Protein AF-0000000072077819 (afdb_homodimer)

Nearest PDB structures (foldseek):
  2eby-assembly1_B  TM=8.054E-01  e=1.848E-06  Escherichia coli
  6lb3-assembly2_B  TM=8.430E-01  e=6.074E-05  Pseudomonas aeruginosa PAO1
  6lb3-assembly2_H  TM=8.160E-01  e=5.731E-05  Pseudomonas aeruginosa PAO1
  3trb-assembly1_A  TM=8.064E-01  e=1.634E-04  Coxiella burnetii
  6cf1-assembly1_A  TM=8.122E-01  e=7.004E-04  Proteus vulgaris

Foldseek 3Di:
DPPLPDQADAQLCCCVVVPCVVVVHDLCNVCVVLVHDSVVSVCRNVVVDQADLSNLQVVCVVRVHDNCVNVVRSVSNVVSVVVVCPVVDDDDDPCVVPVVVD/DPPLPPQADAQLCCCVVVPCVVVVHDLCNVCVVLVHHSVVSVCRNVVVDQDDLSRLQVVCVVRVHDNCVNVVRSVSNVVSVVVVCPVVDDDDDPCVVPVVVD

pLDDT: mean 92.92, std 12.77, range [39.44, 98.81]

Sequence (204 aa):
MDTIVAEPTTVGEMLSEEFLKPLNITQAELALVMGVSRKVIGQIVNNSRRLSVAEASQLAVLFQTDEDFWINLQASHDRWESRNIIATHHFKPIQALLGAAGMDTIVAEPTTVGEMLSEEFLKPLNITQAELALVMGVSRKVIGQIVNNSRRLSVAEASQLAVLFQTDEDFWINLQASHDRWESRNIIATHHFKPIQALLGAAG

Organism: Scandinavium goeteborgense (NCBI:txid1851514)

Solvent-accessible surface area (backbone atoms only — not comparable to full-atom values): 11370 Å² total; per-residue (Å²): 127,86,76,73,74,75,80,60,70,44,56,14,53,46,46,43,66,69,43,26,57,76,66,70,50,50,59,58,58,51,12,59,76,70,72,49,52,47,64,57,42,50,31,36,47,66,58,74,45,82,80,47,52,68,55,32,28,49,49,16,44,34,67,68,50,55,70,47,48,56,54,50,36,45,44,52,35,41,41,54,50,18,48,52,49,51,74,71,44,89,77,60,40,42,65,70,67,54,53,65,71,106,128,84,75,71,74,73,81,60,71,44,56,12,53,46,46,43,65,70,43,27,55,76,66,70,50,50,58,57,57,52,11,58,75,70,72,50,52,47,63,58,43,50,31,36,48,65,59,75,45,81,81,47,51,68,56,32,29,48,48,17,42,33,68,67,49,54,68,46,48,54,54,51,36,45,44,52,34,42,42,54,49,17,49,51,49,52,73,71,42,88,77,61,40,42,65,71,66,54,53,66,72,105

Secondary structure (DSSP, 8-state):
-----PPPPPHHHHIIIIIIHHHT--HHHHHHHHTS-HHHHHHHHTTSSPPPHHHHHHHHHHTT--TTHHHHHHHHHHHHHHHHHHHHS----HHHHHGGG-/------PPPPHHHHIIIIIIHHHT--HHHHHHHHTS-HHHHHHHHTTSSPPPHHHHHHHHHHTT--TTHHHHHHHHHHHHHHHHHHHHS----HHHHHGGG-

Structure (mmCIF, N/CA/C/O backbone):
data_AF-0000000072077819-model_v1
#
loop_
_entity.id
_entity.type
_entity.pdbx_description
1 polymer 'Addiction module HigA family antidote'
#
loop_
_atom_site.group_PDB
_atom_site.id
_atom_site.type_symbol
_atom_site.label_atom_id
_atom_site.label_alt_id
_atom_site.label_comp_id
_atom_site.label_asym_id
_atom_site.label_entity_id
_atom_site.label_seq_id
_atom_site.pdbx_PDB_ins_code
_atom_site.Cartn_x
_atom_site.Cartn_y
_atom_site.Cartn_z
_atom_site.occupancy
_atom_site.B_iso_or_equiv
_atom_site.auth_seq_id
_atom_site.auth_comp_id
_atom_site.auth_asym_id
_atom_site.auth_atom_id
_atom_site.pdbx_PDB_model_num
ATOM 1 N N . MET A 1 1 ? 26.156 -4.832 -14.898 1 39.59 1 MET A N 1
ATOM 2 C CA . MET A 1 1 ? 26.25 -3.736 -13.938 1 39.59 1 MET A CA 1
ATOM 3 C C . MET A 1 1 ? 24.969 -3.639 -13.102 1 39.59 1 MET A C 1
ATOM 5 O O . MET A 1 1 ? 23.875 -3.553 -13.648 1 39.59 1 MET A O 1
ATOM 9 N N . ASP A 1 2 ? 24.859 -4.281 -11.977 1 43.31 2 ASP A N 1
ATOM 10 C CA . ASP A 1 2 ? 23.703 -4.477 -11.125 1 43.31 2 ASP A CA 1
ATOM 11 C C . ASP A 1 2 ? 23 -3.148 -10.82 1 43.31 2 ASP A C 1
ATOM 13 O O . ASP A 1 2 ? 23.516 -2.334 -10.055 1 43.31 2 ASP A O 1
ATOM 17 N N . THR A 1 3 ? 22.609 -2.303 -11.766 1 50.59 3 THR A N 1
ATOM 18 C CA . THR A 1 3 ? 22.094 -0.939 -11.68 1 50.59 3 THR A CA 1
ATOM 19 C C . THR A 1 3 ? 21.172 -0.779 -10.477 1 50.59 3 THR A C 1
ATOM 21 O O . THR A 1 3 ? 20.047 -1.27 -10.484 1 50.59 3 THR A O 1
ATOM 24 N N . ILE A 1 4 ? 21.781 -0.914 -9.367 1 58.38 4 ILE A N 1
ATOM 25 C CA . ILE A 1 4 ? 21.016 -0.839 -8.117 1 58.38 4 ILE A CA 1
ATOM 26 C C . ILE A 1 4 ? 20.203 0.45 -8.086 1 58.38 4 ILE A C 1
ATOM 28 O O . ILE A 1 4 ? 20.766 1.549 -8.141 1 58.38 4 ILE A O 1
ATOM 32 N N . VAL A 1 5 ? 18.953 0.416 -8.609 1 76.81 5 VAL A N 1
ATOM 33 C CA . VAL A 1 5 ? 18.047 1.545 -8.531 1 76.81 5 VAL A CA 1
ATOM 34 C C . VAL A 1 5 ? 18 2.072 -7.094 1 76.81 5 VAL A C 1
ATOM 36 O O . VAL A 1 5 ? 17.844 1.298 -6.148 1 76.81 5 VAL A O 1
ATOM 39 N N . ALA A 1 6 ? 18.484 3.309 -6.945 1 91.69 6 ALA A N 1
ATOM 40 C CA . ALA A 1 6 ? 18.469 3.98 -5.648 1 91.69 6 ALA A CA 1
ATOM 41 C C . ALA A 1 6 ? 17.109 3.828 -4.965 1 91.69 6 ALA A C 1
ATOM 43 O O . ALA A 1 6 ? 16.078 3.832 -5.629 1 91.69 6 ALA A O 1
ATOM 44 N N . GLU A 1 7 ? 17.172 3.578 -3.744 1 95.62 7 GLU A N 1
ATOM 45 C CA . GLU A 1 7 ? 15.938 3.531 -2.971 1 95.62 7 GLU A CA 1
ATOM 46 C C . GLU A 1 7 ? 15.164 4.84 -3.088 1 95.62 7 GLU A C 1
ATOM 48 O O . GLU A 1 7 ? 15.734 5.922 -2.902 1 95.62 7 GLU A O 1
ATOM 53 N N . PRO A 1 8 ? 13.953 4.781 -3.385 1 96.88 8 PRO A N 1
ATOM 54 C CA . PRO A 1 8 ? 13.164 6.012 -3.471 1 96.88 8 PRO A CA 1
ATOM 55 C C . PRO A 1 8 ? 12.891 6.633 -2.104 1 96.88 8 PRO A C 1
ATOM 57 O O . PRO A 1 8 ? 13.023 5.961 -1.078 1 96.88 8 PRO A O 1
ATOM 60 N N . THR A 1 9 ? 12.562 7.914 -2.129 1 97.31 9 THR A N 1
ATOM 61 C CA . THR A 1 9 ? 12.148 8.602 -0.907 1 97.31 9 THR A CA 1
ATOM 62 C C . THR A 1 9 ? 10.992 7.863 -0.239 1 97.31 9 THR A C 1
ATOM 64 O O . THR A 1 9 ? 10.055 7.434 -0.911 1 97.31 9 THR A O 1
ATOM 67 N N . THR A 1 10 ? 11.109 7.688 1.025 1 97.75 10 THR A N 1
ATOM 68 C CA . THR A 1 10 ? 10.055 7.008 1.772 1 97.75 10 THR A CA 1
ATOM 69 C C . THR A 1 10 ? 9 8 2.248 1 97.75 10 THR A C 1
ATOM 71 O O . THR A 1 10 ? 9.234 9.211 2.24 1 97.75 10 THR A O 1
ATOM 74 N N . VAL A 1 11 ? 7.922 7.535 2.648 1 98.31 11 VAL A N 1
ATOM 75 C CA . VAL A 1 11 ? 6.867 8.344 3.26 1 98.31 11 VAL A CA 1
ATOM 76 C C . VAL A 1 11 ? 7.422 9.07 4.484 1 98.31 11 VAL A C 1
ATOM 78 O O . VAL A 1 11 ? 7.207 10.273 4.645 1 98.31 11 VAL A O 1
ATOM 81 N N . GLY A 1 12 ? 8.117 8.328 5.309 1 98.31 12 GLY A N 1
ATOM 82 C CA . GLY A 1 12 ? 8.664 8.914 6.523 1 98.31 12 GLY A CA 1
ATOM 83 C C . GLY A 1 12 ? 9.578 10.094 6.258 1 98.31 12 GLY A C 1
ATOM 84 O O . GLY A 1 12 ? 9.461 11.141 6.895 1 98.31 12 GLY A O 1
ATOM 85 N N . GLU A 1 13 ? 10.484 9.898 5.375 1 98.12 13 GLU A N 1
ATOM 86 C CA . GLU A 1 13 ? 11.414 10.961 5.004 1 98.12 13 GLU A CA 1
ATOM 87 C C . GLU A 1 13 ? 10.672 12.18 4.461 1 98.12 13 GLU A C 1
ATOM 89 O O . GLU A 1 13 ? 10.953 13.312 4.863 1 98.12 13 GLU A O 1
ATOM 94 N N . MET A 1 14 ? 9.758 11.906 3.582 1 98.69 14 MET A N 1
ATOM 95 C CA . MET A 1 14 ? 8.969 12.977 2.992 1 98.69 14 MET A CA 1
ATOM 96 C C . MET A 1 14 ? 8.203 13.742 4.066 1 98.69 14 MET A C 1
ATOM 98 O O . MET A 1 14 ? 8.273 14.969 4.133 1 98.69 14 MET A O 1
ATOM 102 N N . LEU A 1 15 ? 7.527 13.023 4.855 1 98.69 15 LEU A N 1
ATOM 103 C CA . LEU A 1 15 ? 6.703 13.609 5.91 1 98.69 15 LEU A CA 1
ATOM 104 C C . LEU A 1 15 ? 7.547 14.453 6.855 1 98.69 15 LEU A C 1
ATOM 106 O O . LEU A 1 15 ? 7.211 15.609 7.129 1 98.69 15 LEU A O 1
ATOM 110 N N . SER A 1 16 ? 8.633 13.906 7.316 1 98.5 16 SER A N 1
ATOM 111 C CA . SER A 1 16 ? 9.477 14.57 8.305 1 98.5 16 SER A CA 1
ATOM 112 C C . SER A 1 16 ? 10.203 15.766 7.703 1 98.5 16 SER A C 1
ATOM 114 O O . SER A 1 16 ? 10.102 16.875 8.211 1 98.5 16 SER A O 1
ATOM 116 N N . GLU A 1 17 ? 10.836 15.539 6.562 1 98.69 17 GLU A N 1
ATOM 117 C CA . GLU A 1 17 ? 11.781 16.5 6.02 1 98.69 17 GLU A CA 1
ATOM 118 C C . GLU A 1 17 ? 11.062 17.609 5.238 1 98.69 17 GLU A C 1
ATOM 120 O O . GLU A 1 17 ? 11.5 18.766 5.238 1 98.69 17 GLU A O 1
ATOM 125 N N . GLU A 1 18 ? 9.93 17.312 4.668 1 98.69 18 GLU A N 1
ATOM 126 C CA . GLU A 1 18 ? 9.312 18.281 3.766 1 98.69 18 GLU A CA 1
ATOM 127 C C . GLU A 1 18 ? 8.07 18.906 4.387 1 98.69 18 GLU A C 1
ATOM 129 O O . GLU A 1 18 ? 7.574 19.938 3.908 1 98.69 18 GLU A O 1
ATOM 134 N N . PHE A 1 19 ? 7.629 18.328 5.445 1 98.56 19 PHE A N 1
ATOM 135 C CA . PHE A 1 19 ? 6.391 18.859 5.996 1 98.56 19 PHE A CA 1
ATOM 136 C C . PHE A 1 19 ? 6.551 19.188 7.48 1 98.56 19 PHE A C 1
ATOM 138 O O . PHE A 1 19 ? 6.465 20.344 7.883 1 98.56 19 PHE A O 1
ATOM 145 N N . LEU A 1 20 ? 6.945 18.234 8.281 1 98.38 20 LEU A N 1
ATOM 146 C CA . LEU A 1 20 ? 6.957 18.453 9.727 1 98.38 20 LEU A CA 1
ATOM 147 C C . LEU A 1 20 ? 8.039 19.469 10.109 1 98.38 20 LEU A C 1
ATOM 149 O O . LEU A 1 20 ? 7.75 20.453 10.773 1 98.38 20 LEU A O 1
ATOM 153 N N . LYS A 1 21 ? 9.219 19.266 9.641 1 98.38 21 LYS A N 1
ATOM 154 C CA . LYS A 1 21 ? 10.336 20.125 10.023 1 98.38 21 LYS A CA 1
ATOM 155 C C . LYS A 1 21 ? 10.141 21.547 9.5 1 98.38 21 LYS A C 1
ATOM 157 O O . LYS A 1 21 ? 10.172 22.5 10.273 1 98.38 21 LYS A O 1
ATOM 162 N N . PRO A 1 22 ? 9.844 21.641 8.234 1 97.88 22 PRO A N 1
ATOM 163 C CA . PRO A 1 22 ? 9.68 23.016 7.73 1 97.88 22 PRO A CA 1
ATOM 164 C C . PRO A 1 22 ? 8.531 23.75 8.414 1 97.88 22 PRO A C 1
ATOM 166 O O . PRO A 1 22 ? 8.586 24.984 8.555 1 97.88 22 PRO A O 1
ATOM 169 N N . LEU A 1 23 ? 7.516 23.047 8.883 1 96.56 23 LEU A N 1
ATOM 170 C CA . LEU A 1 23 ? 6.348 23.672 9.492 1 96.56 23 LEU A CA 1
ATOM 171 C C . LEU A 1 23 ? 6.492 23.734 11.008 1 96.56 23 LEU A C 1
ATOM 173 O O . LEU A 1 23 ? 5.594 24.219 11.703 1 96.56 23 LEU A O 1
ATOM 177 N N . ASN A 1 24 ? 7.566 23.141 11.492 1 97.06 24 ASN A N 1
ATOM 178 C CA . ASN A 1 24 ? 7.84 23.094 12.922 1 97.06 24 ASN A CA 1
ATOM 179 C C . ASN A 1 24 ? 6.719 22.391 13.68 1 97.06 24 ASN A C 1
ATOM 181 O O . ASN A 1 24 ? 6.234 22.906 14.695 1 97.06 24 ASN A O 1
ATOM 185 N N . ILE A 1 25 ? 6.254 21.328 13.164 1 97.31 25 ILE A N 1
ATOM 186 C CA . ILE A 1 25 ? 5.242 20.469 13.781 1 97.31 25 ILE A CA 1
ATOM 187 C C . ILE A 1 25 ? 5.914 19.234 14.391 1 97.31 25 ILE A C 1
ATOM 189 O O . ILE A 1 25 ? 6.727 18.578 13.742 1 97.31 25 ILE A O 1
ATOM 193 N N . THR A 1 26 ? 5.574 18.969 15.609 1 97.44 26 THR A N 1
ATOM 194 C CA . THR A 1 26 ? 6.141 17.797 16.266 1 97.44 26 THR A CA 1
ATOM 195 C C . THR A 1 26 ? 5.332 16.547 15.938 1 97.44 26 THR A C 1
ATOM 197 O O . THR A 1 26 ? 4.18 16.641 15.5 1 97.44 26 THR A O 1
ATOM 200 N N . GLN A 1 27 ? 5.957 15.422 16.125 1 98 27 GLN A N 1
ATOM 201 C CA . GLN A 1 27 ? 5.238 14.172 15.922 1 98 27 GLN A CA 1
ATOM 202 C C . GLN A 1 27 ? 4.051 14.055 16.875 1 98 27 GLN A C 1
ATOM 204 O O . GLN A 1 27 ? 3.012 13.5 16.516 1 98 27 GLN A O 1
ATOM 209 N N . ALA A 1 28 ? 4.23 14.602 18.031 1 97.44 28 ALA A N 1
ATOM 210 C CA . ALA A 1 28 ? 3.16 14.602 19.031 1 97.44 28 ALA A CA 1
ATOM 211 C C . ALA A 1 28 ? 1.963 15.414 18.547 1 97.44 28 ALA A C 1
ATOM 213 O O . ALA A 1 28 ? 0.815 14.992 18.703 1 97.44 28 ALA A O 1
ATOM 214 N N . GLU A 1 29 ? 2.184 16.578 18.016 1 97.12 29 GLU A N 1
ATOM 215 C CA . GLU A 1 29 ? 1.125 17.422 17.484 1 97.12 29 GLU A CA 1
ATOM 216 C C . GLU A 1 29 ? 0.386 16.75 16.344 1 97.12 29 GLU A C 1
ATOM 218 O O . GLU A 1 29 ? -0.844 16.781 16.281 1 97.12 29 GLU A O 1
ATOM 223 N N . LEU A 1 30 ? 1.126 16.156 15.461 1 98 30 LEU A N 1
ATOM 224 C CA . LEU A 1 30 ? 0.495 15.445 14.352 1 98 30 LEU A CA 1
ATOM 225 C C . LEU A 1 30 ? -0.361 14.297 14.867 1 98 30 LEU A C 1
ATOM 227 O O . LEU A 1 30 ? -1.47 14.07 14.375 1 98 30 LEU A O 1
ATOM 231 N N . ALA A 1 31 ? 0.172 13.523 15.805 1 98 31 ALA A N 1
ATOM 232 C CA . ALA A 1 31 ? -0.552 12.398 16.406 1 98 31 ALA A CA 1
ATOM 233 C C . ALA A 1 31 ? -1.889 12.859 16.984 1 98 31 ALA A C 1
ATOM 235 O O . ALA A 1 31 ? -2.912 12.195 16.781 1 98 31 ALA A O 1
ATOM 236 N N . LEU A 1 32 ? -1.868 13.945 17.625 1 96.12 32 LEU A N 1
ATOM 237 C CA . LEU A 1 32 ? -3.068 14.516 18.234 1 96.12 32 LEU A CA 1
ATOM 238 C C . LEU A 1 32 ? -4.109 14.844 17.156 1 96.12 32 LEU A C 1
ATOM 240 O O . LEU A 1 32 ? -5.277 14.477 17.297 1 96.12 32 LEU A O 1
ATOM 244 N N . VAL A 1 33 ? -3.662 15.492 16.141 1 95.5 33 VAL A N 1
ATOM 245 C CA . VAL A 1 33 ? -4.555 15.93 15.078 1 95.5 33 VAL A CA 1
ATOM 246 C C . VAL A 1 33 ? -5.141 14.711 14.359 1 95.5 33 VAL A C 1
ATOM 248 O O . VAL A 1 33 ? -6.301 14.727 13.945 1 95.5 33 VAL A O 1
ATOM 251 N N . MET A 1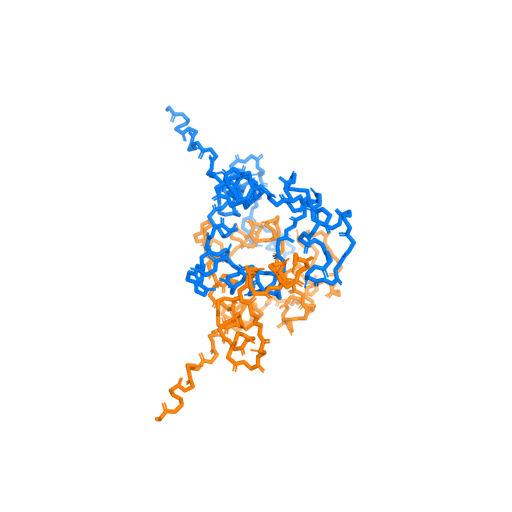 34 ? -4.352 13.672 14.234 1 97 34 MET A N 1
ATOM 252 C CA . MET A 1 34 ? -4.785 12.484 13.492 1 97 34 MET A CA 1
ATOM 253 C C . MET A 1 34 ? -5.543 11.523 14.406 1 97 34 MET A C 1
ATOM 255 O O . MET A 1 34 ? -6.129 10.547 13.93 1 97 34 MET A O 1
ATOM 259 N N . GLY A 1 35 ? -5.488 11.719 15.664 1 96.19 35 GLY A N 1
ATOM 260 C CA . GLY A 1 35 ? -6.207 10.867 16.594 1 96.19 35 GLY A CA 1
ATOM 261 C C . GLY A 1 35 ? -5.543 9.523 16.812 1 96.19 35 GLY A C 1
ATOM 262 O O . GLY A 1 35 ? -6.223 8.5 16.938 1 96.19 35 GLY A O 1
ATOM 263 N N . VAL A 1 36 ? -4.234 9.555 16.734 1 97.19 36 VAL A N 1
ATOM 264 C CA . VAL A 1 36 ? -3.469 8.336 16.953 1 97.19 36 VAL A CA 1
ATOM 265 C C . VAL A 1 36 ? -2.398 8.578 18.016 1 97.19 36 VAL A C 1
ATOM 267 O O . VAL A 1 36 ? -2.203 9.711 18.469 1 97.19 36 VAL A O 1
ATOM 270 N N . SER A 1 37 ? -1.71 7.555 18.391 1 97.81 37 SER A N 1
ATOM 271 C CA . SER A 1 37 ? -0.625 7.691 19.359 1 97.81 37 SER A CA 1
ATOM 272 C C . SER A 1 37 ? 0.641 8.227 18.688 1 97.81 37 SER A C 1
ATOM 274 O O . SER A 1 37 ? 0.839 8.055 17.484 1 97.81 37 SER A O 1
ATOM 276 N N . ARG A 1 38 ? 1.479 8.836 19.484 1 97.38 38 ARG A N 1
ATOM 277 C CA . ARG A 1 38 ? 2.777 9.281 19 1 97.38 38 ARG A CA 1
ATOM 278 C C . ARG A 1 38 ? 3.58 8.109 18.438 1 97.38 38 ARG A C 1
ATOM 280 O O . ARG A 1 38 ? 4.336 8.273 17.484 1 97.38 38 ARG A O 1
ATOM 287 N N . LYS A 1 39 ? 3.367 7.012 18.984 1 97.81 39 LYS A N 1
ATOM 288 C CA . LYS A 1 39 ? 4.059 5.809 18.531 1 97.81 39 LYS A CA 1
ATOM 289 C C . LYS A 1 39 ? 3.744 5.52 17.062 1 97.81 39 LYS A C 1
ATOM 291 O O . LYS A 1 39 ? 4.633 5.148 16.297 1 97.81 39 LYS A O 1
ATOM 296 N N . VAL A 1 40 ? 2.51 5.664 16.719 1 97.31 40 VAL A N 1
ATOM 297 C CA . VAL A 1 40 ? 2.076 5.41 15.344 1 97.31 40 VAL 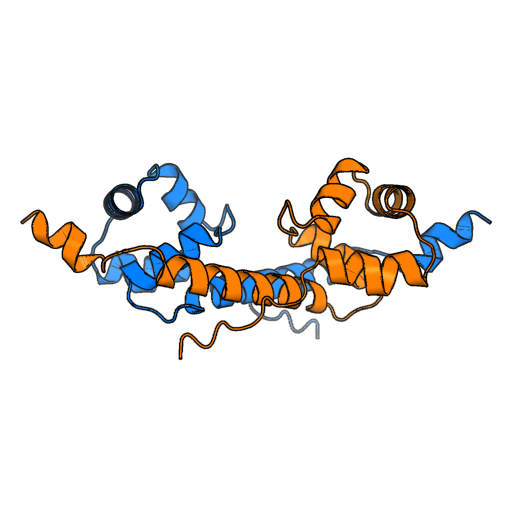A CA 1
ATOM 298 C C . VAL A 1 40 ? 2.785 6.371 14.391 1 97.31 40 VAL A C 1
ATOM 300 O O . VAL A 1 40 ? 3.301 5.953 13.352 1 97.31 40 VAL A O 1
ATOM 303 N N . ILE A 1 41 ? 2.848 7.641 14.727 1 98.06 41 ILE A N 1
ATOM 304 C CA . ILE A 1 41 ? 3.529 8.625 13.898 1 98.06 41 ILE A CA 1
ATOM 305 C C . ILE A 1 41 ? 5.016 8.281 13.812 1 98.06 41 ILE A C 1
ATOM 307 O O . ILE A 1 41 ? 5.621 8.383 12.742 1 98.06 41 ILE A O 1
ATOM 311 N N . GLY A 1 42 ? 5.57 7.938 14.898 1 98.06 42 GLY A N 1
ATOM 312 C CA . GLY A 1 42 ? 6.961 7.5 14.898 1 98.06 42 GLY A CA 1
ATOM 313 C C . GLY A 1 42 ? 7.223 6.348 13.953 1 98.06 42 GLY A C 1
ATOM 314 O O . GLY A 1 42 ? 8.227 6.352 13.227 1 98.06 42 GLY A O 1
ATOM 315 N N . GLN A 1 43 ? 6.352 5.379 13.977 1 98 43 GLN A N 1
ATOM 316 C CA . GLN A 1 43 ? 6.484 4.234 13.086 1 98 43 GLN A CA 1
ATOM 317 C C . GLN A 1 43 ? 6.398 4.664 11.617 1 98 43 GLN A C 1
ATOM 319 O O . GLN A 1 43 ? 7.098 4.113 10.766 1 98 43 GLN A O 1
ATOM 324 N N . ILE A 1 44 ? 5.559 5.59 11.297 1 97.5 44 ILE A N 1
ATOM 325 C CA . ILE A 1 44 ? 5.426 6.105 9.938 1 97.5 44 ILE A CA 1
ATOM 326 C C . ILE A 1 44 ? 6.707 6.836 9.531 1 97.5 44 ILE A C 1
ATOM 328 O O . ILE A 1 44 ? 7.273 6.57 8.469 1 97.5 44 ILE A O 1
ATOM 332 N N . VAL A 1 45 ? 7.199 7.66 10.391 1 97.62 45 VAL A N 1
ATOM 333 C CA . VAL A 1 45 ? 8.359 8.5 10.117 1 97.62 45 VAL A CA 1
ATOM 334 C C . VAL A 1 45 ? 9.602 7.633 9.961 1 97.62 45 VAL A C 1
ATOM 336 O O . VAL A 1 45 ? 10.469 7.922 9.133 1 97.62 45 VAL A O 1
ATOM 339 N N . ASN A 1 46 ? 9.617 6.578 10.672 1 96.75 46 ASN A N 1
ATOM 340 C CA . ASN A 1 46 ? 10.781 5.699 10.602 1 96.75 46 ASN A CA 1
ATOM 341 C C . ASN A 1 46 ? 10.57 4.559 9.617 1 96.75 46 ASN A C 1
ATOM 343 O O . ASN A 1 46 ? 11.398 3.65 9.523 1 96.75 46 ASN A O 1
ATOM 347 N N . ASN A 1 47 ? 9.523 4.543 8.961 1 94.25 47 ASN A N 1
ATOM 348 C CA . ASN A 1 47 ? 9.195 3.607 7.895 1 94.25 47 ASN A CA 1
ATOM 349 C C . ASN A 1 47 ? 9.109 2.174 8.406 1 94.25 47 ASN A C 1
ATOM 351 O O . ASN A 1 47 ? 9.492 1.235 7.707 1 94.25 47 ASN A O 1
ATOM 355 N N . SER A 1 48 ? 8.758 2.027 9.633 1 93.94 48 SER A N 1
ATOM 356 C CA . SER A 1 48 ? 8.664 0.686 10.203 1 93.94 48 SER A CA 1
ATOM 357 C C . SER A 1 48 ? 7.246 0.13 10.062 1 93.94 48 SER A C 1
ATOM 359 O O . SER A 1 48 ? 6.984 -1.011 10.453 1 93.94 48 SER A O 1
ATOM 361 N N . ARG A 1 49 ? 6.367 0.894 9.516 1 90.56 49 ARG A N 1
ATOM 362 C CA . ARG A 1 49 ? 5 0.497 9.211 1 90.56 49 ARG A CA 1
ATOM 363 C C . ARG A 1 49 ? 4.512 1.157 7.922 1 90.56 49 ARG A C 1
ATOM 365 O O . ARG A 1 49 ? 4.848 2.312 7.648 1 90.56 49 ARG A O 1
ATOM 372 N N . ARG A 1 50 ? 3.717 0.405 7.262 1 91.88 50 ARG A N 1
ATOM 373 C CA . ARG A 1 50 ? 3.158 0.96 6.031 1 91.88 50 ARG A CA 1
ATOM 374 C C . ARG A 1 50 ? 2.002 1.908 6.336 1 91.88 50 ARG A C 1
ATOM 376 O O . ARG A 1 50 ? 1.283 1.724 7.32 1 91.88 50 ARG A O 1
ATOM 383 N N . LEU A 1 51 ? 1.836 2.857 5.484 1 95.31 51 LEU A N 1
ATOM 384 C CA . LEU A 1 51 ? 0.735 3.809 5.586 1 95.31 51 LEU A CA 1
ATOM 385 C C . LEU A 1 51 ? -0.59 3.15 5.219 1 95.31 51 LEU A C 1
ATOM 387 O O . LEU A 1 51 ? -0.697 2.5 4.176 1 95.31 51 LEU A O 1
ATOM 391 N N . SER A 1 52 ? -1.584 3.26 6.07 1 95.12 52 SER A N 1
ATOM 392 C CA . SER A 1 52 ? -2.926 2.842 5.676 1 95.12 52 SER A CA 1
ATOM 393 C C . SER A 1 52 ? -3.559 3.846 4.719 1 95.12 52 SER A C 1
ATOM 395 O O . SER A 1 52 ? -3.113 4.992 4.633 1 95.12 52 SER A O 1
ATOM 397 N N . VAL A 1 53 ? -4.594 3.416 4.09 1 96.81 53 VAL A N 1
ATOM 398 C CA . VAL A 1 53 ? -5.285 4.32 3.178 1 96.81 53 VAL A CA 1
ATOM 399 C C . VAL A 1 53 ? -5.902 5.477 3.963 1 96.81 53 VAL A C 1
ATOM 401 O O . VAL A 1 53 ? -5.867 6.625 3.518 1 96.81 53 VAL A O 1
ATOM 404 N N . ALA A 1 54 ? -6.422 5.188 5.105 1 96.56 54 ALA A N 1
ATOM 405 C CA . ALA A 1 54 ? -7.016 6.215 5.957 1 96.56 54 ALA A CA 1
ATOM 406 C C . ALA A 1 54 ? -5.973 7.25 6.375 1 96.56 54 ALA A C 1
ATOM 408 O O . ALA A 1 54 ? -6.234 8.453 6.324 1 96.56 54 ALA A O 1
ATOM 409 N N . GLU A 1 55 ? -4.867 6.77 6.754 1 97.38 55 GLU A N 1
ATOM 410 C CA . GLU A 1 55 ? -3.785 7.668 7.148 1 97.38 55 GLU A CA 1
ATOM 411 C C . GLU A 1 55 ? -3.314 8.516 5.969 1 97.38 55 GLU A C 1
ATOM 413 O O . GLU A 1 55 ? -3.078 9.711 6.113 1 97.38 55 GLU A O 1
ATOM 418 N N . ALA A 1 56 ? -3.184 7.863 4.844 1 98.5 56 ALA A N 1
ATOM 419 C CA . ALA A 1 56 ? -2.766 8.57 3.637 1 98.5 56 ALA A CA 1
ATOM 420 C C . ALA A 1 56 ? -3.76 9.672 3.275 1 98.5 56 ALA A C 1
ATOM 422 O O . ALA A 1 56 ? -3.361 10.781 2.902 1 98.5 56 ALA A O 1
ATOM 423 N N . SER A 1 57 ? -4.988 9.391 3.393 1 98.25 57 SER A N 1
ATOM 424 C CA . SER A 1 57 ? -6.043 10.352 3.086 1 98.25 57 SER A CA 1
ATOM 425 C C . SER A 1 57 ? -6.012 11.531 4.051 1 98.25 57 SER A C 1
ATOM 427 O O . SER A 1 57 ? -6.121 12.688 3.629 1 98.25 57 SER A O 1
ATOM 429 N N . GLN A 1 58 ? -5.801 11.227 5.27 1 98.31 58 GLN A N 1
ATOM 430 C CA . GLN A 1 58 ? -5.73 12.281 6.27 1 98.31 58 GLN A CA 1
ATOM 431 C C . GLN A 1 58 ? -4.531 13.195 6.023 1 98.31 58 GLN A C 1
ATOM 433 O O . GLN A 1 58 ? -4.656 14.414 6.062 1 98.31 58 GLN A O 1
ATOM 438 N N . LEU A 1 59 ? -3.473 12.547 5.754 1 98.69 59 LEU A N 1
ATOM 439 C CA . LEU A 1 59 ? -2.256 13.305 5.508 1 98.69 59 LEU A CA 1
ATOM 440 C C . LEU A 1 59 ? -2.416 14.211 4.293 1 98.69 59 LEU A C 1
ATOM 442 O O . LEU A 1 59 ? -1.91 15.336 4.281 1 98.69 59 LEU A O 1
ATOM 446 N N . ALA A 1 60 ? -3.043 13.695 3.293 1 98.75 60 ALA A N 1
ATOM 447 C CA . ALA A 1 60 ? -3.238 14.484 2.084 1 98.75 60 ALA A CA 1
ATOM 448 C C . ALA A 1 60 ? -3.98 15.781 2.393 1 98.75 60 ALA A C 1
ATOM 450 O O . ALA A 1 60 ? -3.594 16.859 1.918 1 98.75 60 ALA A O 1
ATOM 451 N N . VAL A 1 61 ? -4.941 15.703 3.176 1 98.38 61 VAL A N 1
ATOM 452 C CA . VAL A 1 61 ? -5.734 16.875 3.514 1 98.38 61 VAL A CA 1
ATOM 453 C C . VAL A 1 61 ? -4.961 17.766 4.484 1 98.38 61 VAL A C 1
ATOM 455 O O . VAL A 1 61 ? -4.859 18.984 4.285 1 98.38 61 VAL A O 1
ATOM 458 N N . LEU A 1 62 ? -4.371 17.172 5.512 1 98.19 62 LEU A N 1
ATOM 459 C CA . LEU A 1 62 ? -3.646 17.922 6.531 1 98.19 62 LEU A CA 1
ATOM 460 C C . LEU A 1 62 ? -2.568 18.797 5.895 1 98.19 62 LEU A C 1
ATOM 462 O O . LEU A 1 62 ? -2.389 19.938 6.289 1 98.19 62 LEU A O 1
ATOM 466 N N . PHE A 1 63 ? -1.963 18.25 4.875 1 98.56 63 PHE A N 1
ATOM 467 C CA . PHE A 1 63 ? -0.803 18.938 4.332 1 98.56 63 PHE A CA 1
ATOM 468 C C . PHE A 1 63 ? -1.093 19.453 2.926 1 98.56 63 PHE A C 1
ATOM 470 O O . PHE A 1 63 ? -0.188 19.922 2.23 1 98.56 63 PHE A O 1
ATOM 477 N N . GLN A 1 64 ? -2.309 19.328 2.525 1 97.88 64 GLN A N 1
ATOM 478 C CA . GLN A 1 64 ? -2.844 19.906 1.293 1 97.88 64 GLN A CA 1
ATOM 479 C C . GLN A 1 64 ? -2.061 19.406 0.076 1 97.88 64 GLN A C 1
ATOM 481 O O . GLN A 1 64 ? -1.671 20.219 -0.778 1 97.88 64 GLN A O 1
ATOM 486 N N . THR A 1 65 ? -1.783 18.172 0.062 1 98.5 65 THR A N 1
ATOM 487 C CA . THR A 1 65 ? -1.23 17.531 -1.122 1 98.5 65 THR A CA 1
ATOM 488 C C . THR A 1 65 ? -2.338 16.891 -1.958 1 98.5 65 THR A C 1
ATOM 490 O O . THR A 1 65 ? -3.5 16.875 -1.548 1 98.5 65 THR A O 1
ATOM 493 N N . ASP A 1 66 ? -1.925 16.438 -3.143 1 97.75 66 ASP A N 1
ATOM 494 C CA . ASP A 1 66 ? -2.883 15.711 -3.975 1 97.75 66 ASP A CA 1
ATOM 495 C C . ASP A 1 66 ? -3.41 14.477 -3.254 1 97.75 66 ASP A C 1
ATOM 497 O O . ASP A 1 66 ? -2.68 13.828 -2.498 1 97.75 66 ASP A O 1
ATOM 501 N N . GLU A 1 67 ? -4.637 14.094 -3.598 1 96.94 67 GLU A N 1
ATOM 502 C CA . GLU A 1 67 ? -5.312 12.984 -2.938 1 96.94 67 GLU A CA 1
ATOM 503 C C . GLU A 1 67 ? -4.516 11.688 -3.086 1 96.94 67 GLU A C 1
ATOM 505 O O . GLU A 1 67 ? -4.578 10.812 -2.221 1 96.94 67 GLU A O 1
ATOM 510 N N . ASP A 1 68 ? -3.691 11.641 -4.133 1 98.19 68 ASP A N 1
ATOM 511 C CA . ASP A 1 68 ? -2.977 10.406 -4.438 1 98.19 68 ASP A CA 1
ATOM 512 C C . ASP A 1 68 ? -1.522 10.484 -3.979 1 98.19 68 ASP A C 1
ATOM 514 O O . ASP A 1 68 ? -0.787 9.492 -4.059 1 98.19 68 ASP A O 1
ATOM 518 N N . PHE A 1 69 ? -1.104 11.57 -3.48 1 98.81 69 PHE A N 1
ATOM 519 C CA . PHE A 1 69 ? 0.305 11.867 -3.252 1 98.81 69 PHE A CA 1
ATOM 520 C C . PHE A 1 69 ? 0.946 10.805 -2.365 1 98.81 69 PHE A C 1
ATOM 522 O O . PHE A 1 69 ? 1.918 10.164 -2.766 1 98.81 69 PHE A O 1
ATOM 529 N N . TRP A 1 70 ? 0.39 10.578 -1.204 1 98.81 70 TRP A N 1
ATOM 530 C CA . TRP A 1 70 ? 1.015 9.695 -0.223 1 98.81 70 TRP A CA 1
ATOM 531 C C . TRP A 1 70 ? 0.899 8.234 -0.649 1 98.81 70 TRP A C 1
ATOM 533 O O . TRP A 1 70 ? 1.8 7.434 -0.39 1 98.81 70 TRP A O 1
ATOM 543 N N . ILE A 1 71 ? -0.172 7.902 -1.251 1 98.44 71 ILE A N 1
ATOM 544 C CA . ILE A 1 71 ? -0.342 6.551 -1.774 1 98.44 71 ILE A CA 1
ATOM 545 C C . ILE A 1 71 ? 0.709 6.277 -2.848 1 98.44 71 ILE A C 1
ATOM 547 O O . ILE A 1 71 ? 1.314 5.203 -2.871 1 98.44 71 ILE A O 1
ATOM 551 N N . ASN A 1 72 ? 0.903 7.246 -3.691 1 98.5 72 ASN A N 1
ATOM 552 C CA . ASN A 1 72 ? 1.896 7.086 -4.75 1 98.5 72 ASN A CA 1
ATOM 553 C C . ASN A 1 72 ? 3.307 6.969 -4.18 1 98.5 72 ASN A C 1
ATOM 555 O O . ASN A 1 72 ? 4.125 6.203 -4.691 1 98.5 72 ASN A O 1
ATOM 559 N N . LEU A 1 73 ? 3.512 7.715 -3.213 1 98.38 73 LEU A N 1
ATOM 560 C CA . LEU A 1 73 ? 4.82 7.66 -2.57 1 98.38 73 LEU A CA 1
ATOM 561 C C . LEU A 1 73 ? 5.066 6.289 -1.949 1 98.38 73 LEU A C 1
ATOM 563 O O . LEU A 1 73 ? 6.129 5.699 -2.139 1 98.38 73 LEU A O 1
ATOM 567 N N . GLN A 1 74 ? 4.125 5.789 -1.222 1 98 74 GLN A N 1
ATOM 568 C CA . G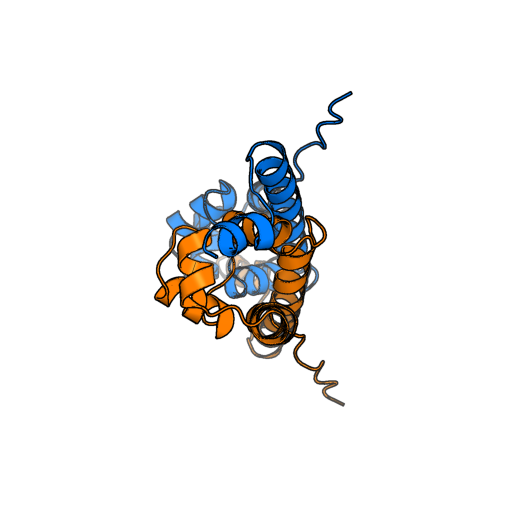LN A 1 74 ? 4.223 4.449 -0.649 1 98 74 GLN A CA 1
ATOM 569 C C . GLN A 1 74 ? 4.383 3.395 -1.739 1 98 74 GLN A C 1
ATOM 571 O O . GLN A 1 74 ? 5.203 2.482 -1.611 1 98 74 GLN A O 1
ATOM 576 N N . ALA A 1 75 ? 3.6 3.557 -2.76 1 97.94 75 ALA A N 1
ATOM 577 C CA . ALA A 1 75 ? 3.646 2.582 -3.848 1 97.94 75 ALA A CA 1
ATOM 578 C C . ALA A 1 75 ? 5.016 2.574 -4.52 1 97.94 75 ALA A C 1
ATOM 580 O O . ALA A 1 75 ? 5.508 1.521 -4.93 1 97.94 75 ALA A O 1
ATOM 581 N N . SER A 1 76 ? 5.566 3.727 -4.688 1 97.81 76 SER A N 1
ATOM 582 C CA . SER A 1 76 ? 6.902 3.814 -5.277 1 97.81 76 SER A CA 1
ATOM 583 C C . SER A 1 76 ? 7.922 3.033 -4.457 1 97.81 76 SER A C 1
ATOM 585 O O . SER A 1 76 ? 8.719 2.273 -5.008 1 97.81 76 SER A O 1
ATOM 587 N N . HIS A 1 77 ? 7.875 3.217 -3.24 1 97.12 77 HIS A N 1
ATOM 588 C CA . HIS A 1 77 ? 8.805 2.504 -2.369 1 97.12 77 HIS A CA 1
ATOM 589 C C . HIS A 1 77 ? 8.516 1.006 -2.369 1 97.12 77 HIS A C 1
ATOM 591 O O . HIS A 1 77 ? 9.445 0.192 -2.377 1 97.12 77 HIS A O 1
ATOM 597 N N . ASP A 1 78 ? 7.227 0.622 -2.355 1 97.38 78 ASP A N 1
ATOM 598 C CA . ASP A 1 78 ? 6.828 -0.783 -2.395 1 97.38 78 ASP A CA 1
ATOM 599 C C . ASP A 1 78 ? 7.348 -1.465 -3.66 1 97.38 78 ASP A C 1
ATOM 601 O O . ASP A 1 78 ? 7.777 -2.619 -3.617 1 97.38 78 ASP A O 1
ATOM 605 N N . ARG A 1 79 ? 7.258 -0.763 -4.75 1 97.69 79 ARG A N 1
ATOM 606 C CA . ARG A 1 79 ? 7.758 -1.33 -6 1 97.69 79 ARG A CA 1
ATOM 607 C C . ARG A 1 79 ? 9.258 -1.585 -5.922 1 97.69 79 ARG A C 1
ATOM 609 O O . ARG A 1 79 ? 9.742 -2.629 -6.367 1 97.69 79 ARG A O 1
ATOM 616 N N . TRP A 1 80 ? 9.953 -0.632 -5.438 1 97.38 80 TRP A N 1
ATOM 617 C CA . TRP A 1 80 ? 11.391 -0.797 -5.246 1 97.38 80 TRP A CA 1
ATOM 618 C C . TRP A 1 80 ? 11.688 -2.008 -4.371 1 97.38 80 TRP A C 1
ATOM 620 O O . TRP A 1 80 ? 12.555 -2.824 -4.703 1 97.38 80 TRP A O 1
ATOM 630 N N . GLU A 1 81 ? 11.016 -2.143 -3.326 1 96.12 81 GLU A N 1
ATOM 631 C CA . GLU A 1 81 ? 11.211 -3.271 -2.42 1 96.12 81 GLU A CA 1
ATOM 632 C C . GLU A 1 81 ? 10.875 -4.594 -3.105 1 96.12 81 GLU A C 1
ATOM 634 O O . GLU A 1 81 ? 11.594 -5.582 -2.947 1 96.12 81 GLU A O 1
ATOM 639 N N . SER A 1 82 ? 9.805 -4.594 -3.797 1 97.12 82 SER A N 1
ATOM 640 C CA . SER A 1 82 ? 9.383 -5.805 -4.5 1 97.12 82 SER A CA 1
ATOM 641 C C . SER A 1 82 ? 10.453 -6.262 -5.488 1 97.12 82 SER A C 1
ATOM 643 O O . SER A 1 82 ? 10.773 -7.449 -5.555 1 97.12 82 SER A O 1
ATOM 645 N N . ARG A 1 83 ? 11.023 -5.352 -6.219 1 96.69 83 ARG A N 1
ATOM 646 C CA . ARG A 1 83 ? 12.062 -5.672 -7.191 1 96.69 83 ARG A CA 1
ATOM 647 C C . ARG A 1 83 ? 13.281 -6.273 -6.504 1 96.69 83 ARG A C 1
ATOM 649 O O . ARG A 1 83 ? 13.898 -7.211 -7.023 1 96.69 83 ARG A O 1
ATOM 656 N N . ASN A 1 84 ? 13.594 -5.754 -5.383 1 96.44 84 ASN A N 1
ATOM 657 C CA . ASN A 1 84 ? 14.711 -6.289 -4.613 1 96.44 84 ASN A CA 1
ATOM 658 C C . ASN A 1 84 ? 14.414 -7.699 -4.105 1 96.44 84 ASN A C 1
ATOM 660 O O . ASN A 1 84 ? 15.281 -8.57 -4.133 1 96.44 84 ASN A O 1
ATOM 664 N N . ILE A 1 85 ? 13.227 -7.902 -3.631 1 96.25 85 ILE A N 1
ATOM 665 C CA . ILE A 1 85 ? 12.82 -9.203 -3.125 1 96.25 85 ILE A CA 1
ATOM 666 C C . ILE A 1 85 ? 12.898 -10.242 -4.246 1 96.25 85 ILE A C 1
ATOM 668 O O . ILE A 1 85 ? 13.438 -11.336 -4.051 1 96.25 85 ILE A O 1
ATOM 672 N N . ILE A 1 86 ? 12.398 -9.891 -5.371 1 96.5 86 ILE A N 1
ATOM 673 C CA . ILE A 1 86 ? 12.375 -10.82 -6.5 1 96.5 86 ILE A CA 1
ATOM 674 C C . ILE A 1 86 ? 13.805 -11.133 -6.938 1 96.5 86 ILE A C 1
ATOM 676 O O . ILE A 1 86 ? 14.125 -12.273 -7.27 1 96.5 86 ILE A O 1
ATOM 680 N N . ALA A 1 87 ? 14.625 -10.172 -6.93 1 94.94 87 ALA A N 1
ATOM 681 C CA . ALA A 1 87 ? 16.016 -10.32 -7.379 1 94.94 87 ALA A CA 1
ATOM 682 C C . ALA A 1 87 ? 16.797 -11.203 -6.422 1 94.94 87 ALA A C 1
ATOM 684 O O . ALA A 1 87 ? 17.781 -11.852 -6.82 1 94.94 87 ALA A O 1
ATOM 685 N N . THR A 1 88 ? 16.375 -11.234 -5.211 1 95.12 88 THR A N 1
ATOM 686 C CA . THR A 1 88 ? 17.219 -11.883 -4.203 1 95.12 88 THR A CA 1
ATOM 687 C C . THR A 1 88 ? 16.625 -13.234 -3.807 1 95.12 88 THR A C 1
ATOM 689 O O . THR A 1 88 ? 17.328 -14.094 -3.277 1 95.12 88 THR A O 1
ATOM 692 N N . HIS A 1 89 ? 15.359 -13.297 -4.012 1 91.56 89 HIS A N 1
ATOM 693 C CA . HIS A 1 89 ? 14.711 -14.547 -3.66 1 91.56 89 HIS A CA 1
ATOM 694 C C . HIS A 1 89 ? 14.555 -15.453 -4.879 1 91.56 89 HIS A C 1
ATOM 696 O O . HIS A 1 89 ? 14.492 -14.969 -6.012 1 91.56 89 HIS A O 1
ATOM 702 N N . HIS A 1 90 ? 14.633 -16.688 -4.746 1 87.5 90 HIS A N 1
ATOM 703 C CA . HIS A 1 90 ? 14.508 -17.656 -5.824 1 87.5 90 HIS A CA 1
ATOM 704 C C . HIS A 1 90 ? 13.117 -18.281 -5.848 1 87.5 90 HIS A C 1
ATOM 706 O O . HIS A 1 90 ? 12.938 -19.438 -5.473 1 87.5 90 HIS A O 1
ATOM 712 N N . PHE A 1 91 ? 12.195 -17.469 -6.234 1 91.5 91 PHE A N 1
ATOM 713 C CA . PHE A 1 91 ? 10.852 -18 -6.43 1 91.5 91 PHE A CA 1
ATOM 714 C C . PHE A 1 91 ? 10.734 -18.703 -7.773 1 91.5 91 PHE A C 1
ATOM 716 O O . PHE A 1 91 ? 11.555 -18.484 -8.664 1 91.5 91 PHE A O 1
ATOM 723 N N . LYS A 1 92 ? 9.789 -19.594 -7.867 1 94.94 92 LYS A N 1
ATOM 724 C CA . LYS A 1 92 ? 9.531 -20.312 -9.109 1 94.94 92 LYS A CA 1
ATOM 725 C C . LYS A 1 92 ? 8.094 -20.125 -9.57 1 94.94 92 LYS A C 1
ATOM 727 O O . LYS A 1 92 ? 7.195 -19.906 -8.75 1 94.94 92 LYS A O 1
ATOM 732 N N . PRO A 1 93 ? 7.91 -20.172 -10.859 1 96.25 93 PRO A N 1
ATOM 733 C CA . PRO A 1 93 ? 6.527 -20.125 -11.344 1 96.25 93 PRO A CA 1
ATOM 734 C C . PRO A 1 93 ? 5.668 -21.266 -10.781 1 96.25 93 PRO A C 1
ATOM 736 O O . PRO A 1 93 ? 6.18 -22.344 -10.477 1 96.25 93 PRO A O 1
ATOM 739 N N . ILE A 1 94 ? 4.445 -20.938 -10.68 1 95.81 94 ILE A N 1
ATOM 740 C CA . ILE A 1 94 ? 3.549 -21.828 -9.953 1 95.81 94 ILE A CA 1
ATOM 741 C C . ILE A 1 94 ? 3.443 -23.156 -10.695 1 95.81 94 ILE A C 1
ATOM 743 O O . ILE A 1 94 ? 3.309 -24.219 -10.07 1 95.81 94 ILE A O 1
ATOM 747 N N . GLN A 1 95 ? 3.547 -23.203 -11.945 1 92 95 GLN A N 1
ATOM 748 C CA . GLN A 1 95 ? 3.467 -24.438 -12.719 1 92 95 GLN A CA 1
ATOM 749 C C . GLN A 1 95 ? 4.613 -25.375 -12.359 1 92 95 GLN A C 1
ATOM 751 O O . GLN A 1 95 ? 4.441 -26.594 -12.352 1 92 95 GLN A O 1
ATOM 756 N N . ALA A 1 96 ? 5.699 -24.828 -12.07 1 92.44 96 ALA A N 1
ATOM 757 C CA . ALA A 1 96 ? 6.859 -25.625 -11.664 1 92.44 96 ALA A CA 1
ATOM 758 C C . ALA A 1 96 ? 6.656 -26.234 -10.281 1 92.44 96 ALA A C 1
ATOM 760 O O . ALA A 1 96 ? 7.199 -27.297 -9.984 1 92.44 96 ALA A O 1
ATOM 761 N N . LEU A 1 97 ? 5.828 -25.609 -9.531 1 89.81 97 LEU A N 1
ATOM 762 C CA . LEU A 1 97 ? 5.645 -26.031 -8.148 1 89.81 97 LEU A CA 1
ATOM 763 C C . LEU A 1 97 ? 4.504 -27.031 -8.031 1 89.81 97 LEU A C 1
ATOM 765 O O . LEU A 1 97 ? 4.535 -27.922 -7.168 1 89.81 97 LEU A O 1
ATOM 769 N N . LEU A 1 98 ? 3.469 -26.875 -8.844 1 86.88 98 LEU A N 1
ATOM 770 C CA . LEU A 1 98 ? 2.314 -27.766 -8.758 1 86.88 98 LEU A CA 1
ATOM 771 C C . LEU A 1 98 ? 2.502 -28.984 -9.648 1 86.88 98 LEU A C 1
ATOM 773 O O . LEU A 1 98 ? 1.906 -30.031 -9.406 1 86.88 98 LEU A O 1
ATOM 777 N N . GLY A 1 99 ? 2.918 -28.719 -10.93 1 71.12 99 GLY A N 1
ATOM 778 C CA . GLY A 1 99 ? 3.176 -29.859 -11.789 1 71.12 99 GLY A CA 1
ATOM 779 C C . GLY A 1 99 ? 4.059 -30.922 -11.148 1 71.12 99 GLY A C 1
ATOM 780 O O . GLY A 1 99 ? 4.016 -32.094 -11.523 1 71.12 99 GLY A O 1
ATOM 781 N N . ALA A 1 100 ? 4.895 -30.5 -10.391 1 57.72 100 ALA A N 1
ATOM 782 C CA . ALA A 1 100 ? 5.656 -31.641 -9.867 1 57.72 100 ALA A CA 1
ATOM 783 C C . ALA A 1 100 ? 4.754 -32.594 -9.102 1 57.72 100 ALA A C 1
ATOM 785 O O . ALA A 1 100 ? 5.195 -33.656 -8.672 1 57.72 100 ALA A O 1
ATOM 786 N N . ALA A 1 101 ? 3.533 -32.312 -8.789 1 48.44 101 ALA A N 1
ATOM 787 C CA . ALA A 1 101 ? 2.729 -33.281 -8.047 1 48.44 101 ALA A CA 1
ATOM 788 C C . ALA A 1 101 ? 2.113 -34.312 -8.984 1 48.44 101 ALA A C 1
ATOM 790 O O . ALA A 1 101 ? 1.571 -35.312 -8.523 1 48.44 101 ALA A O 1
ATOM 791 N N . GLY A 1 102 ? 1.914 -34.062 -10.211 1 42.09 102 GLY A N 1
ATOM 792 C CA . GLY A 1 102 ? 1.544 -35.219 -10.977 1 42.09 102 GLY A CA 1
ATOM 793 C C . GLY A 1 102 ? 2.738 -36.062 -11.398 1 42.09 102 GLY A C 1
ATOM 794 O O . GLY A 1 102 ? 3.871 -35.594 -11.398 1 42.09 102 GLY A O 1
ATOM 795 N N . MET B 1 1 ? -22.5 16.547 -11.281 1 39.44 1 MET B N 1
ATOM 796 C CA . MET B 1 1 ? -22.641 15.133 -11.617 1 39.44 1 MET B CA 1
ATOM 797 C C . MET B 1 1 ? -21.594 14.289 -10.898 1 39.44 1 MET B C 1
ATOM 799 O O . MET B 1 1 ? -20.391 14.555 -11 1 39.44 1 MET B O 1
ATOM 803 N N . ASP B 1 2 ? -21.828 13.789 -9.711 1 43.44 2 ASP B N 1
ATOM 804 C CA . ASP B 1 2 ? -20.938 13.133 -8.766 1 43.44 2 ASP B CA 1
ATOM 805 C C . ASP B 1 2 ? -20.141 12.016 -9.445 1 43.44 2 ASP B C 1
ATOM 807 O O . ASP B 1 2 ? -20.703 10.977 -9.781 1 43.44 2 ASP B O 1
ATOM 811 N N . THR B 1 3 ? -19.406 12.203 -10.531 1 50.44 3 THR B N 1
ATOM 812 C CA . THR B 1 3 ? -18.719 11.258 -11.406 1 50.44 3 THR B CA 1
ATOM 813 C C . THR B 1 3 ? -18.125 10.102 -10.602 1 50.44 3 THR B C 1
ATOM 815 O O . THR B 1 3 ? -17.125 10.273 -9.906 1 50.44 3 THR B O 1
ATOM 818 N N . ILE B 1 4 ? -19.016 9.375 -10.031 1 57.81 4 ILE B N 1
ATOM 819 C CA . ILE B 1 4 ? -18.594 8.266 -9.172 1 57.81 4 ILE B CA 1
ATOM 820 C C . ILE B 1 4 ? -17.625 7.355 -9.938 1 57.81 4 ILE B C 1
ATOM 822 O O . ILE B 1 4 ? -18 6.773 -10.961 1 57.81 4 ILE B O 1
ATOM 826 N N . VAL B 1 5 ? -16.328 7.66 -9.898 1 76.94 5 VAL B N 1
ATOM 827 C CA . VAL B 1 5 ? -15.312 6.797 -10.492 1 76.94 5 VAL B CA 1
ATOM 828 C C . VAL B 1 5 ? -15.523 5.355 -10.031 1 76.94 5 VAL B C 1
ATOM 830 O O . VAL B 1 5 ? -15.672 5.098 -8.828 1 76.94 5 VAL B O 1
ATOM 833 N N . ALA B 1 6 ? -15.898 4.512 -10.992 1 91.62 6 ALA B N 1
ATOM 834 C CA . ALA B 1 6 ? -16.094 3.09 -10.727 1 91.62 6 ALA B CA 1
ATOM 835 C C . ALA B 1 6 ? -14.945 2.523 -9.898 1 91.62 6 ALA B C 1
ATOM 837 O O . ALA B 1 6 ? -13.789 2.928 -10.07 1 91.62 6 ALA B O 1
ATOM 838 N N . GLU B 1 7 ? -15.305 1.741 -8.992 1 95.69 7 GLU B N 1
ATOM 839 C CA . GLU B 1 7 ? -14.273 1.053 -8.219 1 95.69 7 GLU B CA 1
ATOM 840 C C . GLU B 1 7 ? -13.359 0.238 -9.133 1 95.69 7 GLU B C 1
ATOM 842 O O . GLU B 1 7 ? -13.836 -0.53 -9.969 1 95.69 7 GLU B O 1
ATOM 847 N N . PRO B 1 8 ? -12.125 0.393 -9 1 96.88 8 PRO B N 1
ATOM 848 C CA . PRO B 1 8 ? -11.211 -0.396 -9.828 1 96.88 8 PRO B CA 1
ATOM 849 C C . PRO B 1 8 ? -11.164 -1.867 -9.422 1 96.88 8 PRO B C 1
ATOM 851 O O . PRO B 1 8 ? -11.594 -2.221 -8.32 1 96.88 8 PRO B O 1
ATOM 854 N N . THR B 1 9 ? -10.695 -2.686 -10.352 1 97.31 9 THR B N 1
ATOM 855 C CA . THR B 1 9 ? -10.484 -4.098 -10.055 1 97.31 9 THR B CA 1
ATOM 856 C C . THR B 1 9 ? -9.586 -4.27 -8.836 1 97.31 9 THR B C 1
ATOM 858 O O . THR B 1 9 ? -8.57 -3.572 -8.703 1 97.31 9 THR B O 1
ATOM 861 N N . THR B 1 10 ? -9.984 -5.129 -7.969 1 97.75 10 THR B N 1
ATOM 862 C CA . THR B 1 10 ? -9.195 -5.387 -6.77 1 97.75 10 THR B CA 1
ATOM 863 C C . THR B 1 10 ? -8.172 -6.488 -7.023 1 97.75 10 THR B C 1
ATOM 865 O O . THR B 1 10 ? -8.266 -7.219 -8.008 1 97.75 10 THR B O 1
ATOM 868 N N . VAL B 1 11 ? -7.266 -6.617 -6.18 1 98.31 11 VAL B N 1
ATOM 869 C CA . VAL B 1 11 ? -6.293 -7.703 -6.207 1 98.31 11 VAL B CA 1
ATOM 870 C C . VAL B 1 11 ? -7.016 -9.047 -6.148 1 98.31 11 VAL B C 1
ATOM 872 O O . VAL B 1 11 ? -6.719 -9.953 -6.93 1 98.31 11 VAL B O 1
ATOM 875 N N . GLY B 1 12 ? -7.941 -9.141 -5.234 1 98.31 12 GLY B N 1
ATOM 876 C CA . GLY B 1 12 ? -8.672 -10.383 -5.074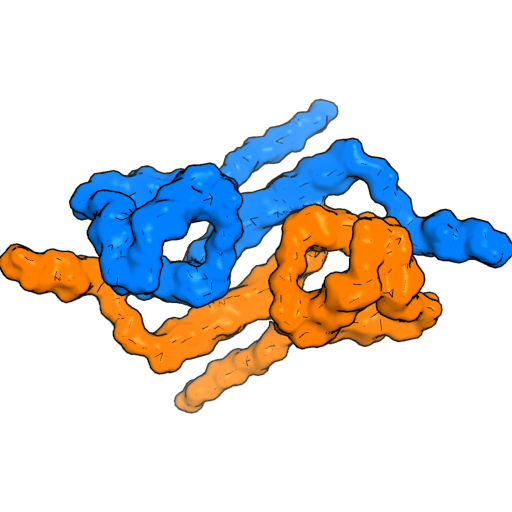 1 98.31 12 GLY B CA 1
ATOM 877 C C . GLY B 1 12 ? -9.383 -10.828 -6.34 1 98.31 12 GLY B C 1
ATOM 878 O O . GLY B 1 12 ? -9.297 -11.992 -6.738 1 98.31 12 GLY B O 1
ATOM 879 N N . GLU B 1 13 ? -10.102 -9.93 -6.906 1 98.12 13 GLU B N 1
ATOM 880 C CA . GLU B 1 13 ? -10.82 -10.219 -8.148 1 98.12 13 GLU B CA 1
ATOM 881 C C . GLU B 1 13 ? -9.852 -10.648 -9.25 1 98.12 13 GLU B C 1
ATOM 883 O O . GLU B 1 13 ? -10.094 -11.641 -9.945 1 98.12 13 GLU B O 1
ATOM 888 N N . MET B 1 14 ? -8.805 -9.898 -9.375 1 98.69 14 MET B N 1
ATOM 889 C CA . MET B 1 14 ? -7.793 -10.195 -10.383 1 98.69 14 MET B CA 1
ATOM 890 C C . MET B 1 14 ? -7.203 -11.586 -10.164 1 98.69 14 MET B C 1
ATOM 892 O O . MET B 1 14 ? -7.172 -12.406 -11.078 1 98.69 14 MET B O 1
ATOM 896 N N . LEU B 1 15 ? -6.785 -11.82 -8.984 1 98.69 15 LEU B N 1
ATOM 897 C CA . LEU B 1 15 ? -6.148 -13.078 -8.625 1 98.69 15 LEU B CA 1
ATOM 898 C C . LEU B 1 15 ? -7.086 -14.25 -8.891 1 98.69 15 LEU B C 1
ATOM 900 O O . LEU B 1 15 ? -6.695 -15.227 -9.539 1 98.69 15 LEU B O 1
ATOM 904 N N . SER B 1 16 ? -8.297 -14.156 -8.43 1 98.44 16 SER B N 1
ATOM 905 C CA . SER B 1 16 ? -9.266 -15.25 -8.531 1 98.44 16 SER B CA 1
ATOM 906 C C . SER B 1 16 ? -9.719 -15.453 -9.969 1 98.44 16 SER B C 1
ATOM 908 O O . SER B 1 16 ? -9.602 -16.562 -10.508 1 98.44 16 SER B O 1
ATOM 910 N N . GLU B 1 17 ? -10.125 -14.375 -10.617 1 98.62 17 GLU B N 1
ATOM 911 C CA . GLU B 1 17 ? -10.828 -14.469 -11.891 1 98.62 17 GLU B CA 1
ATOM 912 C C . GLU B 1 17 ? -9.844 -14.633 -13.047 1 98.62 17 GLU B C 1
ATOM 914 O O . GLU B 1 17 ? -10.148 -15.312 -14.031 1 98.62 17 GLU B O 1
ATOM 919 N N . GLU B 1 18 ? -8.641 -14.133 -12.93 1 98.69 18 GLU B N 1
ATOM 920 C CA . GLU B 1 18 ? -7.754 -14.109 -14.086 1 98.69 18 GLU B CA 1
ATOM 921 C C . GLU B 1 18 ? -6.613 -15.109 -13.922 1 98.69 18 GLU B C 1
ATOM 923 O O . GLU B 1 18 ? -5.926 -15.438 -14.891 1 98.69 18 GLU B O 1
ATOM 928 N N . PHE B 1 19 ? -6.469 -15.602 -12.758 1 98.56 19 PHE B N 1
ATOM 929 C CA . PHE B 1 19 ? -5.328 -16.5 -12.562 1 98.56 19 PHE B CA 1
ATOM 930 C C . PHE B 1 19 ? -5.773 -17.812 -11.953 1 98.56 19 PHE B C 1
ATOM 932 O O . PHE B 1 19 ? -5.664 -18.875 -12.594 1 98.56 19 PHE B O 1
ATOM 939 N N . LEU B 1 20 ? -6.422 -17.797 -10.812 1 98.38 20 LEU B N 1
ATOM 940 C CA . LEU B 1 20 ? -6.719 -19.047 -10.117 1 98.38 20 LEU B CA 1
ATOM 941 C C . LEU B 1 20 ? -7.746 -19.859 -10.891 1 98.38 20 LEU B C 1
ATOM 943 O O . LEU B 1 20 ? -7.508 -21.031 -11.195 1 98.38 20 LEU B O 1
ATOM 947 N N . LYS B 1 21 ? -8.828 -19.266 -11.273 1 98.38 21 LYS B N 1
ATOM 948 C CA . LYS B 1 21 ? -9.906 -19.984 -11.938 1 98.38 21 LYS B CA 1
ATOM 949 C C . LYS B 1 21 ? -9.453 -20.5 -13.305 1 98.38 21 LYS B C 1
ATOM 951 O O . LYS B 1 21 ? -9.547 -21.703 -13.578 1 98.38 21 LYS B O 1
ATOM 956 N N . PRO B 1 22 ? -8.891 -19.609 -14.086 1 97.88 22 PRO B N 1
ATOM 957 C CA . PRO B 1 22 ? -8.484 -20.109 -15.406 1 97.88 22 PRO B CA 1
ATOM 958 C C . PRO B 1 22 ? -7.445 -21.219 -15.32 1 97.88 22 PRO B C 1
ATOM 960 O O . PRO B 1 22 ? -7.402 -22.094 -16.188 1 97.88 22 PRO B O 1
ATOM 963 N N . LEU B 1 23 ? -6.617 -21.234 -14.281 1 96.62 23 LEU B N 1
ATOM 964 C CA . LEU B 1 23 ? -5.547 -22.219 -14.148 1 96.62 23 LEU B CA 1
ATOM 965 C C . LEU B 1 23 ? -6.008 -23.406 -13.312 1 96.62 23 LEU B C 1
ATOM 967 O O . LEU B 1 23 ? -5.238 -24.344 -13.078 1 96.62 23 LEU B O 1
ATOM 971 N N . ASN B 1 24 ? -7.223 -23.297 -12.805 1 97.06 24 ASN B N 1
ATOM 972 C CA . ASN B 1 24 ? -7.801 -24.328 -11.961 1 97.06 24 ASN B CA 1
ATOM 973 C C . ASN B 1 24 ? -6.949 -24.594 -10.727 1 97.06 24 ASN B C 1
ATOM 975 O O . ASN B 1 24 ? -6.641 -25.75 -10.406 1 97.06 24 ASN B O 1
ATOM 979 N N . ILE B 1 25 ? -6.492 -23.578 -10.109 1 97.31 25 ILE B N 1
ATOM 980 C CA . ILE B 1 25 ? -5.73 -23.625 -8.867 1 97.31 25 ILE B CA 1
ATOM 981 C C . ILE B 1 25 ? -6.637 -23.25 -7.695 1 97.31 25 ILE B C 1
ATOM 983 O O . ILE B 1 25 ? -7.352 -22.25 -7.754 1 97.31 25 ILE B O 1
ATOM 987 N N . THR B 1 26 ? -6.598 -24.047 -6.676 1 97.44 26 THR B N 1
ATOM 988 C CA . THR B 1 26 ? -7.41 -23.75 -5.5 1 97.44 26 THR B CA 1
ATOM 989 C C . THR B 1 26 ? -6.68 -22.781 -4.566 1 97.44 26 THR B C 1
ATOM 991 O O . THR B 1 26 ? -5.461 -22.641 -4.652 1 97.44 26 THR B O 1
ATOM 994 N N . GLN B 1 27 ? -7.449 -22.156 -3.736 1 98 27 GLN B N 1
ATOM 995 C CA . GLN B 1 27 ? -6.836 -21.281 -2.738 1 98 27 GLN B CA 1
ATOM 996 C C . GLN B 1 27 ? -5.898 -22.062 -1.826 1 98 27 GLN B C 1
ATOM 998 O O . GLN B 1 27 ? -4.871 -21.547 -1.389 1 98 27 GLN B O 1
ATOM 1003 N N . ALA B 1 28 ? -6.27 -23.297 -1.581 1 97.44 28 ALA B N 1
ATOM 1004 C CA . ALA B 1 28 ? -5.445 -24.156 -0.749 1 97.44 28 ALA B CA 1
ATOM 1005 C C . ALA B 1 28 ? -4.098 -24.438 -1.407 1 97.44 28 ALA B C 1
ATOM 1007 O O . ALA B 1 28 ? -3.059 -24.406 -0.741 1 97.44 28 ALA B O 1
ATOM 1008 N N . GLU B 1 29 ? -4.074 -24.719 -2.66 1 97.12 29 GLU B N 1
ATOM 1009 C CA . GLU B 1 29 ? -2.844 -24.969 -3.408 1 97.12 29 GLU B CA 1
ATOM 1010 C C . GLU B 1 29 ? -1.949 -23.734 -3.418 1 97.12 29 GLU B C 1
ATOM 1012 O O . GLU B 1 29 ? -0.737 -23.844 -3.223 1 97.12 29 GLU B O 1
ATOM 1017 N N . LEU B 1 30 ? -2.535 -22.609 -3.658 1 98 30 LEU B N 1
ATOM 1018 C CA . LEU B 1 30 ? -1.758 -21.375 -3.643 1 98 30 LEU B CA 1
ATOM 1019 C C . LEU B 1 30 ? -1.157 -21.125 -2.262 1 98 30 LEU B C 1
ATOM 1021 O O . LEU B 1 30 ? 0.003 -20.719 -2.146 1 98 30 LEU B O 1
ATOM 1025 N N . ALA B 1 31 ? -1.96 -21.312 -1.223 1 98 31 ALA B N 1
ATOM 1026 C CA . ALA B 1 31 ? -1.502 -21.141 0.153 1 98 31 ALA B CA 1
ATOM 1027 C C . ALA B 1 31 ? -0.282 -22.016 0.44 1 98 31 ALA B C 1
ATOM 1029 O O . ALA B 1 31 ? 0.686 -21.562 1.053 1 98 31 ALA B O 1
ATOM 1030 N N . LEU B 1 32 ? -0.33 -23.188 -0.01 1 96.19 32 LEU B N 1
ATOM 1031 C CA . LEU B 1 32 ? 0.764 -24.141 0.169 1 96.19 32 LEU B CA 1
ATOM 1032 C C . LEU B 1 32 ? 2.037 -23.641 -0.502 1 96.19 32 LEU B C 1
ATOM 1034 O O . LEU B 1 32 ? 3.105 -23.625 0.111 1 96.19 32 LEU B O 1
ATOM 1038 N N . VAL B 1 33 ? 1.896 -23.219 -1.702 1 95.5 33 VAL B N 1
ATOM 1039 C CA . VAL B 1 33 ? 3.037 -22.766 -2.492 1 95.5 33 VAL B CA 1
ATOM 1040 C C . VAL B 1 33 ? 3.635 -21.516 -1.863 1 95.5 33 VAL B C 1
ATOM 1042 O O . VAL B 1 33 ? 4.855 -21.328 -1.881 1 95.5 33 VAL B O 1
ATOM 1045 N N . MET B 1 34 ? 2.793 -20.688 -1.304 1 97 34 MET B N 1
ATOM 1046 C CA . MET B 1 34 ? 3.254 -19.406 -0.749 1 97 34 MET B CA 1
ATOM 1047 C C . MET B 1 34 ? 3.699 -19.578 0.701 1 97 34 MET B C 1
ATOM 1049 O O . MET B 1 34 ? 4.273 -18.656 1.29 1 97 34 MET B O 1
ATOM 1053 N N . GLY B 1 35 ? 3.402 -20.656 1.303 1 96.19 35 GLY B N 1
ATOM 1054 C CA . GLY B 1 35 ? 3.812 -20.922 2.674 1 96.19 35 GLY B CA 1
ATOM 1055 C C . GLY B 1 35 ? 2.984 -20.156 3.695 1 96.19 35 GLY B C 1
ATOM 1056 O O . GLY B 1 35 ? 3.512 -19.688 4.707 1 96.19 35 GLY B O 1
ATOM 1057 N N . VAL B 1 36 ? 1.731 -19.984 3.344 1 97.25 36 VAL B N 1
ATOM 1058 C CA . VAL B 1 36 ? 0.817 -19.312 4.254 1 97.25 36 VAL B CA 1
ATOM 1059 C C . VAL B 1 36 ? -0.427 -20.156 4.477 1 97.25 36 VAL B C 1
ATOM 1061 O O . VAL B 1 36 ? -0.598 -21.203 3.828 1 97.25 36 VAL B O 1
ATOM 1064 N N . SER B 1 37 ? -1.286 -19.734 5.34 1 97.81 37 SER B N 1
ATOM 1065 C CA . SER B 1 37 ? -2.533 -20.453 5.586 1 97.81 37 SER B CA 1
ATOM 1066 C C . SER B 1 37 ? -3.564 -20.156 4.504 1 97.81 37 SER B C 1
ATOM 1068 O O . SER B 1 37 ? -3.52 -19.094 3.873 1 97.81 37 SER B O 1
ATOM 1070 N N . ARG B 1 38 ? -4.484 -21.062 4.332 1 97.38 38 ARG B N 1
ATOM 1071 C CA . ARG B 1 38 ? -5.598 -20.828 3.414 1 97.38 38 ARG B CA 1
ATOM 1072 C C . ARG B 1 38 ? -6.375 -19.578 3.805 1 97.38 38 ARG B C 1
ATOM 1074 O O . ARG B 1 38 ? -6.891 -18.859 2.939 1 97.38 38 ARG B O 1
ATOM 1081 N N . LYS B 1 39 ? -6.402 -19.344 5.023 1 97.81 39 LYS B N 1
ATOM 1082 C CA . LYS B 1 39 ? -7.102 -18.156 5.52 1 97.81 39 LYS B CA 1
ATOM 1083 C C . LYS B 1 39 ? -6.508 -16.875 4.934 1 97.81 39 LYS B C 1
ATOM 1085 O O . LYS B 1 39 ? -7.242 -15.961 4.566 1 97.81 39 LYS B O 1
ATOM 1090 N N . VAL B 1 40 ? -5.223 -16.828 4.883 1 97.38 40 VAL B N 1
ATOM 1091 C CA . VAL B 1 40 ? -4.531 -15.656 4.348 1 97.38 40 VAL B CA 1
ATOM 1092 C C . VAL B 1 40 ? -4.918 -15.453 2.883 1 97.38 40 VAL B C 1
ATOM 1094 O O . VAL B 1 40 ? -5.238 -14.336 2.469 1 97.38 40 VAL B O 1
ATOM 1097 N N . ILE B 1 41 ? -4.926 -16.5 2.096 1 98.06 41 ILE B N 1
ATOM 1098 C CA . ILE B 1 41 ? -5.305 -16.406 0.691 1 98.06 41 ILE B CA 1
ATOM 1099 C C . ILE B 1 41 ? -6.766 -15.984 0.58 1 98.06 41 ILE B C 1
ATOM 1101 O O . ILE B 1 41 ? -7.113 -15.156 -0.266 1 98.06 41 ILE B O 1
ATOM 1105 N N . GLY B 1 42 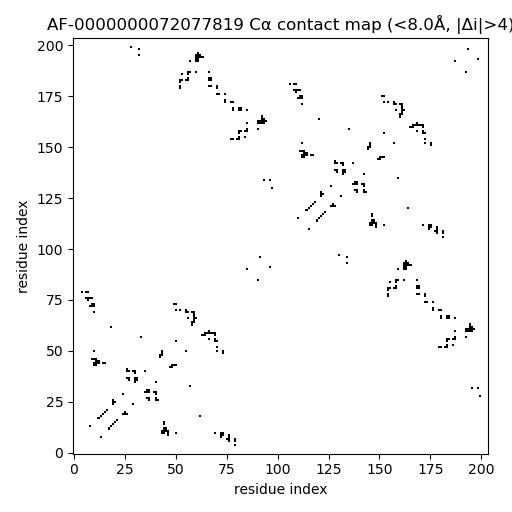? -7.574 -16.547 1.38 1 98 42 GLY B N 1
ATOM 1106 C CA . GLY B 1 42 ? -8.969 -16.125 1.42 1 98 42 GLY B CA 1
ATOM 1107 C C . GLY B 1 42 ? -9.141 -14.641 1.677 1 98 42 GLY B C 1
ATOM 1108 O O . GLY B 1 42 ? -9.961 -13.984 1.026 1 98 42 GLY B O 1
ATOM 1109 N N . GLN B 1 43 ? -8.398 -14.141 2.625 1 98 43 GLN B N 1
ATOM 1110 C CA . GLN B 1 43 ? -8.453 -12.719 2.943 1 98 43 GLN B CA 1
ATOM 1111 C C . GLN B 1 43 ? -8.016 -11.875 1.752 1 98 43 GLN B C 1
ATOM 1113 O O . GLN B 1 43 ? -8.57 -10.797 1.511 1 98 43 GLN B O 1
ATOM 1118 N N . ILE B 1 44 ? -7.027 -12.281 1.021 1 97.5 44 ILE B N 1
ATOM 1119 C CA . ILE B 1 44 ? -6.555 -11.578 -0.165 1 97.5 44 ILE B CA 1
ATOM 1120 C C . ILE B 1 44 ? -7.637 -11.602 -1.242 1 97.5 44 ILE B C 1
ATOM 1122 O O . ILE B 1 44 ? -7.992 -10.555 -1.798 1 97.5 44 ILE B O 1
ATOM 1126 N N . VAL B 1 45 ? -8.227 -12.734 -1.453 1 97.62 45 VAL B N 1
ATOM 1127 C CA . VAL B 1 45 ? -9.203 -12.945 -2.514 1 97.62 45 VAL B CA 1
ATOM 1128 C C . VAL B 1 45 ? -10.469 -12.148 -2.207 1 97.62 45 VAL B C 1
ATOM 1130 O O . VAL B 1 45 ? -11.102 -11.594 -3.113 1 97.62 45 VAL B O 1
ATOM 1133 N N . ASN B 1 46 ? -10.742 -12.016 -0.982 1 96.69 46 ASN B N 1
ATOM 1134 C CA . ASN B 1 46 ? -11.953 -11.289 -0.6 1 96.69 46 ASN B CA 1
ATOM 1135 C C . ASN B 1 46 ? -11.648 -9.836 -0.27 1 96.69 46 ASN B C 1
ATOM 1137 O O . ASN B 1 46 ? -12.523 -9.109 0.205 1 96.69 46 ASN B O 1
ATOM 1141 N N . ASN B 1 47 ? -10.492 -9.43 -0.428 1 94.19 47 ASN B N 1
ATOM 1142 C CA . ASN B 1 47 ? -10.031 -8.055 -0.28 1 94.19 47 ASN B CA 1
ATOM 1143 C C . ASN B 1 47 ? -10.211 -7.555 1.15 1 94.19 47 ASN B C 1
ATOM 1145 O O . ASN B 1 47 ? -10.531 -6.383 1.369 1 94.19 47 ASN B O 1
ATOM 1149 N N . SER B 1 48 ? -10.156 -8.438 2.086 1 93.69 48 SER B N 1
ATOM 1150 C CA . SER B 1 48 ? -10.312 -8.039 3.48 1 93.69 48 SER B CA 1
ATOM 1151 C C . SER B 1 48 ? -8.961 -7.73 4.125 1 93.69 48 SER B C 1
ATOM 1153 O O . SER B 1 48 ? -8.906 -7.336 5.289 1 93.69 48 SER B O 1
ATOM 1155 N N . ARG B 1 49 ? -7.922 -7.883 3.395 1 90.5 49 ARG B N 1
ATOM 1156 C CA . ARG B 1 49 ? -6.562 -7.547 3.807 1 90.5 49 ARG B CA 1
ATOM 1157 C C . ARG B 1 49 ? -5.746 -7.02 2.629 1 90.5 49 ARG B C 1
ATOM 1159 O O . ARG B 1 49 ? -5.891 -7.5 1.503 1 90.5 49 ARG B O 1
ATOM 1166 N N . ARG B 1 50 ? -4.91 -6.117 2.98 1 91.94 50 ARG B N 1
ATOM 1167 C CA . ARG B 1 50 ? -4.051 -5.574 1.934 1 91.94 50 ARG B CA 1
ATOM 1168 C C . ARG B 1 50 ? -2.887 -6.516 1.639 1 91.94 50 ARG B C 1
ATOM 1170 O O . ARG B 1 50 ? -2.406 -7.215 2.533 1 91.94 50 ARG B O 1
ATOM 1177 N N . LEU B 1 51 ? -2.436 -6.477 0.44 1 95.38 51 LEU B N 1
ATOM 1178 C CA . LEU B 1 51 ? -1.284 -7.266 0.012 1 95.38 51 LEU B CA 1
ATOM 1179 C C . LEU B 1 51 ? 0.008 -6.699 0.592 1 95.38 51 LEU B C 1
ATOM 1181 O O . LEU B 1 51 ? 0.263 -5.496 0.493 1 95.38 51 LEU B O 1
ATOM 1185 N N . SER B 1 52 ? 0.8 -7.539 1.223 1 95.19 52 SER B N 1
ATOM 1186 C CA . SER B 1 52 ? 2.145 -7.109 1.591 1 95.19 52 SER B CA 1
ATOM 1187 C C . SER B 1 52 ? 3.064 -7.07 0.375 1 95.19 52 SER B C 1
ATOM 1189 O O . SER B 1 52 ? 2.764 -7.676 -0.657 1 95.19 52 SER B O 1
ATOM 1191 N N . VAL B 1 53 ? 4.156 -6.418 0.545 1 96.75 53 VAL B N 1
ATOM 1192 C CA . VAL B 1 53 ? 5.117 -6.359 -0.552 1 96.75 53 VAL B CA 1
ATOM 1193 C C . VAL B 1 53 ? 5.66 -7.754 -0.839 1 96.75 53 VAL B C 1
ATOM 1195 O O . VAL B 1 53 ? 5.84 -8.133 -1.999 1 96.75 53 VAL B O 1
ATOM 1198 N N . ALA B 1 54 ? 5.898 -8.508 0.183 1 96.56 54 ALA B N 1
ATOM 1199 C CA . ALA B 1 54 ? 6.398 -9.875 0.031 1 96.56 54 ALA B CA 1
ATOM 1200 C C . ALA B 1 54 ? 5.402 -10.742 -0.739 1 96.56 54 ALA B C 1
ATOM 1202 O O . ALA B 1 54 ? 5.789 -11.484 -1.64 1 96.56 54 ALA B O 1
ATOM 1203 N N . GLU B 1 55 ? 4.195 -10.609 -0.385 1 97.38 55 GLU B N 1
ATOM 1204 C CA . GLU B 1 55 ? 3.152 -11.367 -1.072 1 97.38 55 GLU B CA 1
ATOM 1205 C C . GLU B 1 55 ? 3.035 -10.945 -2.533 1 97.38 55 GLU B C 1
ATOM 1207 O O . GLU B 1 55 ? 2.896 -11.789 -3.42 1 97.38 55 GLU B O 1
ATOM 1212 N N . ALA B 1 56 ? 3.08 -9.656 -2.732 1 98.5 56 ALA B N 1
ATOM 1213 C CA . ALA B 1 56 ? 3.006 -9.133 -4.094 1 98.5 56 ALA B CA 1
ATOM 1214 C C . ALA B 1 56 ? 4.164 -9.648 -4.945 1 98.5 56 ALA B C 1
ATOM 1216 O O . ALA B 1 56 ? 3.971 -10.016 -6.105 1 98.5 56 ALA B O 1
ATOM 1217 N N . SER B 1 57 ? 5.305 -9.688 -4.395 1 98.19 57 SER B N 1
ATOM 1218 C CA . SER B 1 57 ? 6.492 -10.164 -5.09 1 98.19 57 SER B CA 1
ATOM 1219 C C . SER B 1 57 ? 6.375 -11.648 -5.426 1 98.19 57 SER B C 1
ATOM 1221 O O . SER B 1 57 ? 6.684 -12.062 -6.543 1 98.19 57 SER B O 1
ATOM 1223 N N . GLN B 1 58 ? 5.879 -12.375 -4.496 1 98.31 58 GLN B N 1
ATOM 1224 C CA . GLN B 1 58 ? 5.703 -13.805 -4.723 1 98.31 58 GLN B CA 1
ATOM 1225 C C . GLN B 1 58 ? 4.684 -14.062 -5.824 1 98.31 58 GLN B C 1
ATOM 1227 O O . GLN B 1 58 ? 4.922 -14.883 -6.715 1 98.31 58 GLN B O 1
ATOM 1232 N N . LEU B 1 59 ? 3.643 -13.352 -5.723 1 98.69 59 LEU B N 1
ATOM 1233 C CA . LEU B 1 59 ? 2.59 -13.516 -6.719 1 98.69 59 LEU B CA 1
ATOM 1234 C C . LEU B 1 59 ? 3.102 -13.172 -8.109 1 98.69 59 LEU B C 1
ATOM 1236 O O . LEU B 1 59 ? 2.729 -13.82 -9.094 1 98.69 59 LEU B O 1
ATOM 1240 N N . ALA B 1 60 ? 3.877 -12.125 -8.172 1 98.75 60 ALA B N 1
ATOM 1241 C CA . ALA B 1 60 ? 4.406 -11.719 -9.469 1 98.75 60 ALA B CA 1
ATOM 1242 C C . ALA B 1 60 ? 5.195 -12.852 -10.125 1 98.75 60 ALA B C 1
ATOM 1244 O O . ALA B 1 60 ? 5.031 -13.117 -11.32 1 98.75 60 ALA B O 1
ATOM 1245 N N . VAL B 1 61 ? 5.949 -13.5 -9.398 1 98.38 61 VAL B N 1
ATOM 1246 C CA . VAL B 1 61 ? 6.77 -14.586 -9.93 1 98.38 61 VAL B CA 1
ATOM 1247 C C . VAL B 1 61 ? 5.898 -15.812 -10.195 1 98.38 61 VAL B C 1
ATOM 1249 O O . VAL B 1 61 ? 5.973 -16.406 -11.273 1 98.38 61 VAL B O 1
ATOM 1252 N N . LEU B 1 62 ? 5.059 -16.172 -9.234 1 98.19 62 LEU B N 1
ATOM 1253 C CA . LEU B 1 62 ? 4.211 -17.344 -9.352 1 98.19 62 LEU B CA 1
ATOM 1254 C C . LEU B 1 62 ? 3.391 -17.297 -10.641 1 98.19 62 LEU B C 1
ATOM 1256 O O . LEU B 1 62 ? 3.252 -18.312 -11.328 1 98.19 62 LEU B O 1
ATOM 1260 N N . PHE B 1 63 ? 2.953 -16.125 -10.953 1 98.56 63 PHE B N 1
ATOM 1261 C CA . PHE B 1 63 ? 2.018 -16.016 -12.07 1 98.56 63 PHE B CA 1
ATOM 1262 C C . PHE B 1 63 ? 2.654 -15.289 -13.25 1 98.56 63 PHE B C 1
ATOM 1264 O O . PHE B 1 63 ? 1.971 -14.945 -14.219 1 98.56 63 PHE B O 1
ATOM 1271 N N . GLN B 1 64 ? 3.908 -15.023 -13.133 1 97.88 64 GLN B N 1
ATOM 1272 C CA . GLN B 1 64 ? 4.75 -14.492 -14.195 1 97.88 64 GLN B CA 1
ATOM 1273 C C . GLN B 1 64 ? 4.203 -13.164 -14.719 1 97.88 64 GLN B C 1
ATOM 1275 O O . GLN B 1 64 ? 4.086 -12.969 -15.93 1 97.88 64 GLN B O 1
ATOM 1280 N N . THR B 1 65 ? 3.82 -12.344 -13.836 1 98.5 65 THR B N 1
ATOM 1281 C CA . THR B 1 65 ? 3.469 -10.969 -14.164 1 98.5 65 THR B CA 1
ATOM 1282 C C . THR B 1 65 ? 4.656 -10.039 -13.938 1 98.5 65 THR B C 1
ATOM 1284 O O . THR B 1 65 ? 5.695 -10.461 -13.43 1 98.5 65 THR B O 1
ATOM 1287 N N . ASP B 1 66 ? 4.449 -8.789 -14.398 1 97.81 66 ASP B N 1
ATOM 1288 C CA . ASP B 1 66 ? 5.477 -7.785 -14.133 1 97.81 66 ASP B CA 1
ATOM 1289 C C . ASP B 1 66 ? 5.707 -7.613 -12.633 1 97.81 66 ASP B C 1
ATOM 1291 O O . ASP B 1 66 ? 4.77 -7.719 -11.836 1 97.81 66 ASP B O 1
ATOM 1295 N N . GLU B 1 67 ? 6.938 -7.238 -12.289 1 96.94 67 GLU B N 1
ATOM 1296 C CA . GLU B 1 67 ? 7.336 -7.113 -10.891 1 96.94 67 GLU B CA 1
ATOM 1297 C C . GLU B 1 67 ? 6.469 -6.098 -10.156 1 96.94 67 GLU B C 1
ATOM 1299 O O . GLU B 1 67 ? 6.25 -6.215 -8.945 1 96.94 67 GLU B O 1
ATOM 1304 N N . ASP B 1 68 ? 5.891 -5.172 -10.93 1 98.25 68 ASP B N 1
ATOM 1305 C CA . ASP B 1 68 ? 5.133 -4.086 -10.312 1 98.25 68 ASP B CA 1
ATOM 1306 C C . ASP B 1 68 ? 3.629 -4.34 -10.406 1 98.25 68 ASP B C 1
ATOM 1308 O O . ASP B 1 68 ? 2.83 -3.586 -9.852 1 98.25 68 ASP B O 1
ATOM 1312 N N . PHE B 1 69 ? 3.229 -5.363 -11.039 1 98.81 69 PHE B N 1
ATOM 1313 C CA . PHE B 1 69 ? 1.844 -5.586 -11.438 1 98.81 69 PHE B CA 1
ATOM 1314 C C . PHE B 1 69 ? 0.918 -5.535 -10.227 1 98.81 69 PHE B C 1
ATOM 1316 O O . PHE B 1 69 ? -0.008 -4.723 -10.18 1 98.81 69 PHE B O 1
ATOM 1323 N N . TRP B 1 70 ? 1.19 -6.332 -9.227 1 98.81 70 TRP B N 1
ATOM 1324 C CA . TRP B 1 70 ? 0.28 -6.469 -8.094 1 98.81 70 TRP B CA 1
ATOM 1325 C C . TRP B 1 70 ? 0.33 -5.23 -7.207 1 98.81 70 TRP B C 1
ATOM 1327 O O . TRP B 1 70 ? -0.684 -4.836 -6.625 1 98.81 70 TRP B O 1
ATOM 1337 N N . ILE B 1 71 ? 1.463 -4.676 -7.074 1 98.44 71 ILE B N 1
ATOM 1338 C CA . ILE B 1 71 ? 1.601 -3.439 -6.312 1 98.44 71 ILE B CA 1
ATOM 1339 C C . ILE B 1 71 ? 0.783 -2.334 -6.977 1 98.44 71 ILE B C 1
ATOM 1341 O O . ILE B 1 71 ? 0.087 -1.575 -6.297 1 98.44 71 ILE B O 1
ATOM 1345 N N . ASN B 1 72 ? 0.874 -2.27 -8.273 1 98.5 72 ASN B N 1
ATOM 1346 C CA . ASN B 1 72 ? 0.122 -1.251 -9 1 98.5 72 ASN B CA 1
ATOM 1347 C C . ASN B 1 72 ? -1.383 -1.469 -8.867 1 98.5 72 ASN B C 1
ATOM 1349 O O . ASN B 1 72 ? -2.146 -0.508 -8.766 1 98.5 72 ASN B O 1
ATOM 1353 N N . LEU B 1 73 ? -1.713 -2.658 -8.914 1 98.38 73 LEU B N 1
ATOM 1354 C CA . LEU B 1 73 ? -3.129 -2.982 -8.773 1 98.38 73 LEU B CA 1
ATOM 1355 C C . LEU B 1 73 ? -3.643 -2.572 -7.395 1 98.38 73 LEU B 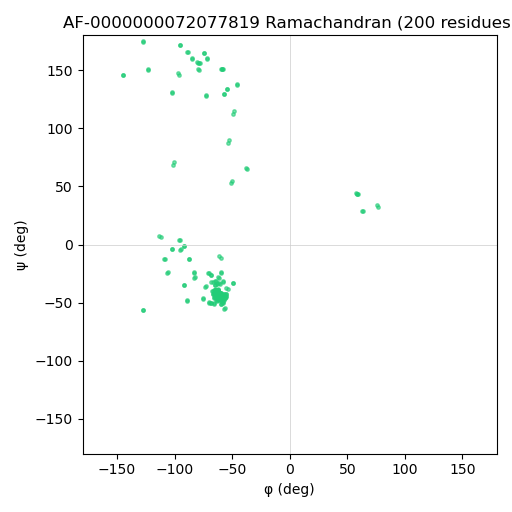C 1
ATOM 1357 O O . LEU B 1 73 ? -4.695 -1.943 -7.285 1 98.38 73 LEU B O 1
ATOM 1361 N N . GLN B 1 74 ? -2.941 -2.924 -6.359 1 98 74 GLN B N 1
ATOM 1362 C CA . GLN B 1 74 ? -3.297 -2.514 -5.008 1 98 74 GLN B CA 1
ATOM 1363 C C . GLN B 1 74 ? -3.33 -0.992 -4.883 1 98 74 GLN B C 1
ATOM 1365 O O . GLN B 1 74 ? -4.25 -0.432 -4.281 1 98 74 GLN B O 1
ATOM 1370 N N . ALA B 1 75 ? -2.32 -0.385 -5.461 1 97.94 75 ALA B N 1
ATOM 1371 C CA . ALA B 1 75 ? -2.232 1.071 -5.375 1 97.94 75 ALA B CA 1
ATOM 1372 C C . ALA B 1 75 ? -3.418 1.734 -6.066 1 97.94 75 ALA B C 1
ATOM 1374 O O . ALA B 1 75 ? -3.914 2.768 -5.609 1 97.94 75 ALA B O 1
ATOM 1375 N N . SER B 1 76 ? -3.803 1.196 -7.168 1 97.81 76 SER B N 1
ATOM 1376 C CA . SER B 1 76 ? -4.961 1.73 -7.879 1 97.81 76 SER B CA 1
ATOM 1377 C C . SER B 1 76 ? -6.211 1.695 -7.004 1 97.81 76 SER B C 1
ATOM 1379 O O . SER B 1 76 ? -6.941 2.684 -6.922 1 97.81 76 SER B O 1
ATOM 1381 N N . HIS B 1 77 ? -6.418 0.641 -6.402 1 97.19 77 HIS B N 1
ATOM 1382 C CA . HIS B 1 77 ? -7.578 0.514 -5.531 1 97.19 77 HIS B CA 1
ATOM 1383 C C . HIS B 1 77 ? -7.457 1.426 -4.312 1 97.19 77 HIS B C 1
ATOM 1385 O O . HIS B 1 77 ? -8.438 2.037 -3.891 1 97.19 77 HIS B O 1
ATOM 1391 N N . ASP B 1 78 ? -6.238 1.522 -3.738 1 97.44 78 ASP B N 1
ATOM 1392 C CA . ASP B 1 78 ? -5.988 2.395 -2.596 1 97.44 78 ASP B CA 1
ATOM 1393 C C . ASP B 1 78 ? -6.293 3.852 -2.941 1 97.44 78 ASP B C 1
ATOM 1395 O O . ASP B 1 78 ? -6.836 4.59 -2.117 1 97.44 78 ASP B O 1
ATOM 1399 N N . ARG B 1 79 ? -5.898 4.238 -4.117 1 97.75 79 ARG B N 1
ATOM 1400 C CA . ARG B 1 79 ? -6.172 5.609 -4.539 1 97.75 79 ARG B CA 1
ATOM 1401 C C . ARG B 1 79 ? -7.672 5.867 -4.621 1 97.75 79 ARG B C 1
ATOM 1403 O O . ARG B 1 79 ? -8.156 6.914 -4.188 1 97.75 79 ARG B O 1
ATOM 1410 N N . TRP B 1 80 ? -8.359 4.965 -5.207 1 97.38 80 TRP B N 1
ATOM 1411 C CA . TRP B 1 80 ? -9.812 5.07 -5.27 1 97.38 80 TRP B CA 1
ATOM 1412 C C . TRP B 1 80 ? -10.414 5.191 -3.875 1 97.38 80 TRP B C 1
ATOM 1414 O O . TRP B 1 80 ? -11.266 6.051 -3.629 1 97.38 80 TRP B O 1
ATOM 1424 N N . GLU B 1 81 ? -10 4.402 -2.998 1 96.25 81 GLU B N 1
ATOM 1425 C CA . GLU B 1 81 ? -10.5 4.434 -1.627 1 96.25 81 GLU B CA 1
ATOM 1426 C C . GLU B 1 81 ? -10.164 5.758 -0.949 1 96.25 81 GLU B C 1
ATOM 1428 O O . GLU B 1 81 ? -11 6.332 -0.245 1 96.25 81 GLU B O 1
ATOM 1433 N N . SER B 1 82 ? -8.961 6.18 -1.136 1 97.19 82 SER B N 1
ATOM 1434 C CA . SER B 1 82 ? -8.531 7.441 -0.542 1 97.19 82 SER B CA 1
ATOM 1435 C C . SER B 1 82 ? -9.406 8.602 -1.01 1 97.19 82 SER B C 1
ATOM 1437 O O . SER B 1 82 ? -9.828 9.43 -0.203 1 97.19 82 SER B O 1
ATOM 1439 N N . ARG B 1 83 ? -9.711 8.656 -2.271 1 96.69 83 ARG B N 1
ATOM 1440 C CA . ARG B 1 83 ? -10.547 9.711 -2.832 1 96.69 83 ARG B CA 1
ATOM 1441 C C . ARG B 1 83 ? -11.945 9.688 -2.219 1 96.69 83 ARG B C 1
ATOM 1443 O O . ARG B 1 83 ? -12.523 10.734 -1.939 1 96.69 83 ARG B O 1
ATOM 1450 N N . ASN B 1 84 ? -12.43 8.523 -2.014 1 96.44 84 ASN B N 1
ATOM 1451 C CA . ASN B 1 84 ? -13.734 8.383 -1.376 1 96.44 84 ASN B CA 1
ATOM 1452 C C . ASN B 1 84 ? -13.703 8.844 0.076 1 96.44 84 ASN B C 1
ATOM 1454 O O . ASN B 1 84 ? -14.633 9.508 0.541 1 96.44 84 ASN B O 1
ATOM 1458 N N . ILE B 1 85 ? -12.68 8.492 0.771 1 96.25 85 ILE B N 1
ATOM 1459 C CA . ILE B 1 85 ? -12.523 8.883 2.168 1 96.25 85 ILE B CA 1
ATOM 1460 C C . ILE B 1 85 ? -12.477 10.406 2.273 1 96.25 85 ILE B C 1
ATOM 1462 O O . ILE B 1 85 ? -13.156 11 3.111 1 96.25 85 ILE B O 1
ATOM 1466 N N . ILE B 1 86 ? -11.703 11 1.436 1 96.56 86 ILE B N 1
ATOM 1467 C CA . ILE B 1 86 ? -11.531 12.445 1.472 1 96.56 86 ILE B CA 1
ATOM 1468 C C . ILE B 1 86 ? -12.859 13.133 1.143 1 96.56 86 ILE B C 1
ATOM 1470 O O . ILE B 1 86 ? -13.219 14.141 1.76 1 96.56 86 ILE B O 1
ATOM 1474 N N . ALA B 1 87 ? -13.562 12.602 0.236 1 94.94 87 ALA B N 1
ATOM 1475 C CA . ALA B 1 87 ? -14.828 13.188 -0.213 1 94.94 87 ALA B CA 1
ATOM 1476 C C . ALA B 1 87 ? -15.891 13.086 0.873 1 94.94 87 ALA B C 1
ATOM 1478 O O . ALA B 1 87 ? -16.828 13.898 0.919 1 94.94 87 ALA B O 1
ATOM 1479 N N . THR B 1 88 ? -15.742 12.125 1.72 1 95.25 88 THR B N 1
ATOM 1480 C CA . THR B 1 88 ? -16.828 11.844 2.646 1 95.25 88 THR B CA 1
ATOM 1481 C C . THR B 1 88 ? -16.484 12.328 4.051 1 95.25 88 THR B C 1
ATOM 1483 O O . THR B 1 88 ? -17.375 12.516 4.887 1 95.25 88 THR B O 1
ATOM 1486 N N . HIS B 1 89 ? -15.219 12.422 4.238 1 91.94 89 HIS B N 1
ATOM 1487 C CA . HIS B 1 89 ? -14.789 12.875 5.559 1 91.94 89 HIS B CA 1
ATOM 1488 C C . HIS B 1 89 ? -14.484 14.367 5.555 1 91.94 89 HIS B C 1
ATOM 1490 O O . HIS B 1 89 ? -14.125 14.93 4.516 1 91.94 89 HIS B O 1
ATOM 1496 N N . HIS B 1 90 ? -14.695 15.047 6.57 1 87.62 90 HIS B N 1
ATOM 1497 C CA . HIS B 1 90 ? -14.453 16.484 6.699 1 87.62 90 HIS B CA 1
ATOM 1498 C C . HIS B 1 90 ? -13.156 16.75 7.457 1 87.62 90 HIS B C 1
ATOM 1500 O O . HIS B 1 90 ? -13.188 17.219 8.602 1 87.62 90 HIS B O 1
ATOM 1506 N N . PHE B 1 91 ? -12.102 16.406 6.801 1 91.56 91 PHE B N 1
ATOM 1507 C CA . PHE B 1 91 ? -10.805 16.75 7.371 1 91.56 91 PHE B CA 1
ATOM 1508 C C . PHE B 1 91 ? -10.477 18.219 7.129 1 91.56 91 PHE B C 1
ATOM 1510 O O . PHE B 1 91 ? -11.055 18.859 6.25 1 91.56 91 PHE B O 1
ATOM 1517 N N . LYS B 1 92 ? -9.633 18.766 7.957 1 95 92 LYS B N 1
ATOM 1518 C CA . LYS B 1 92 ? -9.188 20.156 7.812 1 95 92 LYS B CA 1
ATOM 1519 C C . LYS B 1 92 ? -7.668 20.234 7.699 1 95 92 LYS B C 1
ATOM 1521 O O . LYS B 1 92 ? -6.953 19.375 8.227 1 95 92 LYS B O 1
ATOM 1526 N N . PRO B 1 93 ? -7.211 21.25 7.012 1 96.31 93 PRO B N 1
ATOM 1527 C CA . PRO B 1 93 ? -5.758 21.438 6.98 1 96.31 93 PRO B CA 1
ATOM 1528 C C . PRO B 1 93 ? -5.16 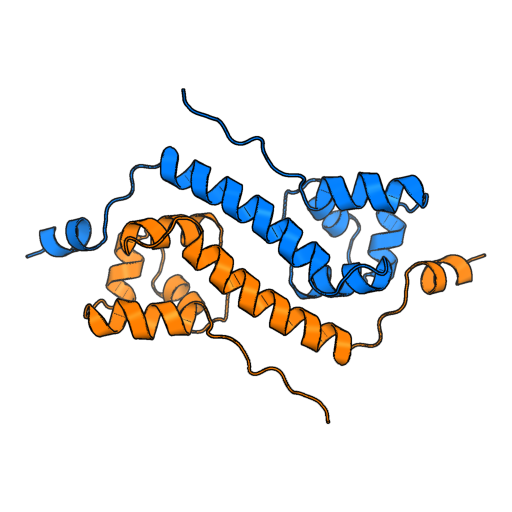21.641 8.375 1 96.31 93 PRO B C 1
ATOM 1530 O O . PRO B 1 93 ? -5.836 22.141 9.273 1 96.31 93 PRO B O 1
ATOM 1533 N N . ILE B 1 94 ? -3.969 21.234 8.445 1 95.88 94 ILE B N 1
ATOM 1534 C CA . ILE B 1 94 ? -3.346 21.156 9.766 1 95.88 94 ILE B CA 1
ATOM 1535 C C . ILE B 1 94 ? -3.227 22.547 10.367 1 95.88 94 ILE B C 1
ATOM 1537 O O . ILE B 1 94 ? -3.336 22.719 11.586 1 95.88 94 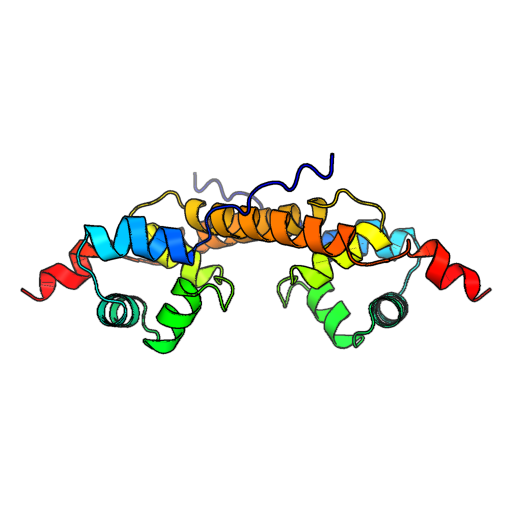ILE B O 1
ATOM 1541 N N . GLN B 1 95 ? -3.059 23.531 9.617 1 92.06 95 GLN B N 1
ATOM 1542 C CA . GLN B 1 95 ? -2.943 24.906 10.125 1 92.06 95 GLN B CA 1
ATOM 1543 C C . GLN B 1 95 ? -4.23 25.344 10.82 1 92.06 95 GLN B C 1
ATOM 1545 O O . GLN B 1 95 ? -4.188 26.078 11.797 1 92.06 95 GLN B O 1
ATOM 1550 N N . ALA B 1 96 ? -5.297 24.891 10.359 1 92.5 96 ALA B N 1
ATOM 1551 C CA . ALA B 1 96 ? -6.59 25.203 10.961 1 92.5 96 ALA B CA 1
ATOM 1552 C C . ALA B 1 96 ? -6.754 24.5 12.305 1 92.5 96 ALA B C 1
ATOM 1554 O O . ALA B 1 96 ? -7.461 24.984 13.188 1 92.5 96 ALA B O 1
ATOM 1555 N N . LEU B 1 97 ? -6.043 23.438 12.453 1 89.94 97 LEU B N 1
ATOM 1556 C CA . LEU B 1 97 ? -6.207 22.609 13.648 1 89.94 97 LEU B CA 1
ATOM 1557 C C . LEU B 1 97 ? -5.23 23.031 14.734 1 89.94 97 LEU B C 1
ATOM 1559 O O . LEU B 1 97 ? -5.539 22.922 15.93 1 89.94 97 LEU B O 1
ATOM 1563 N N . LEU B 1 98 ? -4.031 23.453 14.344 1 87 98 LEU B N 1
ATOM 1564 C CA . LEU B 1 98 ? -3.018 23.828 15.328 1 87 98 LEU B CA 1
ATOM 1565 C C . LEU B 1 98 ? -3.127 25.312 15.688 1 87 98 LEU B C 1
ATOM 1567 O O . LEU B 1 98 ? -2.697 25.719 16.766 1 87 98 LEU B O 1
ATOM 1571 N N . GLY B 1 99 ? -3.219 26.172 14.617 1 71.75 99 GLY B N 1
ATOM 1572 C CA . GLY B 1 99 ? -3.402 27.578 14.922 1 71.75 99 GLY B CA 1
ATOM 1573 C C . GLY B 1 99 ? -4.508 27.844 15.922 1 71.75 99 GLY B C 1
ATOM 1574 O O . GLY B 1 99 ? -4.496 28.859 16.625 1 71.75 99 GLY B O 1
ATOM 1575 N N . ALA B 1 100 ? -5.457 27.078 15.875 1 57.72 100 ALA B N 1
ATOM 1576 C CA . ALA B 1 100 ? -6.43 27.438 16.906 1 57.72 100 ALA B CA 1
ATOM 1577 C C . ALA B 1 100 ? -5.812 27.359 18.297 1 57.72 100 ALA B C 1
ATOM 1579 O O . ALA B 1 100 ? -6.438 27.75 19.281 1 57.72 100 ALA B O 1
ATOM 1580 N N . ALA B 1 101 ? -4.656 26.812 18.531 1 49.03 101 ALA B N 1
ATOM 1581 C CA . ALA B 1 101 ? -4.125 26.766 19.891 1 49.03 101 ALA B CA 1
ATOM 1582 C C . ALA B 1 101 ? -3.426 28.062 20.266 1 49.03 101 ALA B C 1
ATOM 1584 O O . ALA B 1 101 ? -3.092 28.297 21.422 1 49.03 101 ALA B O 1
ATOM 1585 N N . GLY B 1 102 ? -2.961 28.812 19.375 1 42.53 102 GLY B N 1
ATOM 1586 C CA . GLY B 1 102 ? -2.553 30.109 19.891 1 42.53 102 GLY B CA 1
ATOM 1587 C C . GLY B 1 102 ? -3.711 31.078 20.062 1 42.53 102 GLY B C 1
ATOM 1588 O O . GLY B 1 102 ? -4.781 30.891 19.484 1 42.53 102 GLY B O 1
#

InterPro domains:
  IPR001387 Cro/C1-type, helix-turn-helix domain [PF01381] (18-70)
  IPR001387 Cro/C1-type, helix-turn-helix domain [PS50943] (23-70)
  IPR001387 Cro/C1-type, helix-turn-helix domain [SM00530] (14-70)
  IPR001387 Cro/C1-type, helix-turn-helix domain [cd00093] (12-70)
  IPR010982 Lambda repressor-like, DNA-binding domain superfamily [G3DSA:1.10.260.40] (1-98)
  IPR010982 Lambda repressor-like, DNA-binding domain superfamily [SSF47413] (12-88)
  IPR013430 Toxin-antitoxin system, antidote protein, HigA [PTHR36924] (1-84)
  IPR013430 Toxin-antitoxin system, antidote protein, HigA [TIGR02607] (7-83)

Radius of gyration: 19.4 Å; Cα contacts (8 Å, |Δi|>4): 243; chains: 2; bounding box: 49×65×35 Å